Protein AF-A0A1V5IJC0-F1 (afdb_monomer)

Mean predicted aligned error: 16.87 Å

Radius of gyration: 33.48 Å; Cα contacts (8 Å, |Δi|>4): 303; chains: 1; bounding box: 85×48×110 Å

Nearest PDB structures (foldseek):
  6rcd-assembly1_G  TM=6.752E-01  e=5.685E-01  Mycoplasmoides genitalium
  6s3u-assembly2_B  TM=6.639E-01  e=8.867E-01  Mycoplasmoides genitalium G37
  5i7n-assembly1_A-2  TM=6.149E-01  e=2.848E+00  Mycobacteroides abscessus
  6x50-assembly1_A  TM=3.122E-01  e=1.308E+00  Escherichia coli
  1p15-assembly2_B  TM=4.258E-01  e=6.199E+00  Mus musculus

pLDDT: mean 76.5, std 19.9, range [36.25, 97.38]

Sequence (187 aa):
MPALVVVGMLGLFLLAAGCMDFSKPLKISTASPEKTSVVYTAKYTVGDVAIPNPDDEVGEVIQDYDPGSNRYSTRTVIFDGFGKLFFYEGGTKSMAAAEFDAKYPYKRAHIENPYGLPTLNKAYSNRYNVDQVVTEKDAPLEGVKILSYNYQSDAYTYVYAYKNGSSWNYGTTSYTAARTDLEKRYG

Foldseek 3Di:
DDDDDDDDDDDDDDDDDDDDDDDDDDPPPPPPPPPPPVQDDQPDDQQWWFAQDQPDQKTWGFNDADSVQQKTWTWIWGAEPVRDTAATDDDIDIDRRVVRCNRGVDTRDGGPDRPPHYHDPPVLDQPDDAQDFFAAPVGVQKTWHFHDADSHQQKTKIWIWGDDPPDIDTDPDIDMDHRVVRVVRRD

Secondary structure (DSSP, 8-state):
------------------------------------------SS-TTEEEESSTT-SEEEEEEEEETTTTEEEEEEEEE-TTS-EEEEEEEEEEEEHHHHHHHS-EEEEE-S-TT-SPBPPGGG--SS-TT-EEEETTEEEEEEEEEEEETTTTEEEEEEEEEETTEEEEEEEEEEEEHHHHHHH--

Structure (mmCIF, N/CA/C/O backbone):
data_AF-A0A1V5IJC0-F1
#
_entry.id   AF-A0A1V5IJC0-F1
#
loop_
_atom_site.group_PDB
_atom_site.id
_atom_site.type_symbol
_atom_site.label_atom_id
_atom_site.label_alt_id
_atom_site.label_comp_id
_atom_site.label_asym_id
_atom_site.label_entity_id
_atom_site.label_seq_id
_atom_site.pdbx_PDB_ins_code
_atom_site.Cartn_x
_atom_site.Cartn_y
_atom_site.Cartn_z
_atom_site.occupancy
_atom_site.B_iso_or_equiv
_atom_site.auth_seq_id
_atom_site.auth_comp_id
_atom_site.auth_asym_id
_atom_site.auth_atom_id
_atom_site.pdbx_PDB_model_num
ATOM 1 N N . MET A 1 1 ? 53.856 12.797 -82.486 1.00 45.56 1 MET A N 1
ATOM 2 C CA . MET A 1 1 ? 55.234 12.331 -82.210 1.00 45.56 1 MET A CA 1
ATOM 3 C C . MET A 1 1 ? 56.190 13.198 -83.018 1.00 45.56 1 MET A C 1
ATOM 5 O O . MET A 1 1 ? 55.829 13.454 -84.165 1.00 45.56 1 MET A O 1
ATOM 9 N N . PRO A 1 2 ? 57.367 13.620 -82.499 1.00 51.22 2 PRO A N 1
ATOM 10 C CA . PRO A 1 2 ? 57.805 13.649 -81.082 1.00 51.22 2 PRO A CA 1
ATOM 11 C C . PRO A 1 2 ? 56.943 14.679 -80.292 1.00 51.22 2 PRO A C 1
ATOM 13 O O . PRO A 1 2 ? 55.762 14.769 -80.633 1.00 51.22 2 PRO A O 1
ATOM 16 N N . ALA A 1 3 ? 57.316 15.423 -79.236 1.00 36.25 3 ALA A N 1
ATOM 17 C CA . ALA A 1 3 ? 58.487 15.548 -78.334 1.00 36.25 3 ALA A CA 1
ATOM 18 C C . ALA A 1 3 ? 57.947 15.920 -76.913 1.00 36.25 3 ALA A C 1
ATOM 20 O O . ALA A 1 3 ? 56.732 16.022 -76.771 1.00 36.25 3 ALA A O 1
ATOM 21 N N . LEU A 1 4 ? 58.693 16.147 -75.819 1.00 39.28 4 LEU A N 1
ATOM 22 C CA . LEU A 1 4 ? 60.136 16.198 -75.500 1.00 39.28 4 LEU A CA 1
ATOM 23 C C . LEU A 1 4 ? 60.325 15.649 -74.048 1.00 39.28 4 LEU A C 1
ATOM 25 O O . LEU A 1 4 ? 59.374 15.136 -73.464 1.00 39.28 4 LEU A O 1
ATOM 29 N N . VAL A 1 5 ? 61.520 15.746 -73.449 1.00 45.09 5 VAL A N 1
ATOM 30 C CA . VAL A 1 5 ? 61.852 15.348 -72.055 1.00 45.09 5 VAL A CA 1
ATOM 31 C C . VAL A 1 5 ? 62.741 16.435 -71.401 1.00 45.09 5 VAL A C 1
ATOM 33 O O . VAL A 1 5 ? 63.233 17.301 -72.119 1.00 45.09 5 VAL A O 1
ATOM 36 N N . VAL A 1 6 ? 62.996 16.317 -70.082 1.00 48.69 6 VAL A N 1
ATOM 37 C CA . VAL A 1 6 ? 63.910 17.087 -69.186 1.00 48.69 6 VAL A CA 1
ATOM 38 C C . VAL A 1 6 ? 63.168 18.208 -68.428 1.00 48.69 6 VAL A C 1
ATOM 40 O O . VAL A 1 6 ? 62.723 19.153 -69.060 1.00 48.69 6 VAL A O 1
ATOM 43 N N . VAL A 1 7 ? 62.842 18.158 -67.121 1.00 46.56 7 VAL A N 1
ATOM 44 C CA . VAL A 1 7 ? 63.468 17.709 -65.839 1.00 46.56 7 VAL A CA 1
ATOM 45 C C . VAL A 1 7 ? 63.830 18.920 -64.964 1.00 46.56 7 VAL A C 1
ATOM 47 O O . VAL A 1 7 ? 64.507 19.837 -65.413 1.00 46.56 7 VAL A O 1
ATOM 50 N N . GLY A 1 8 ? 63.432 18.855 -63.686 1.00 42.94 8 GLY A N 1
ATOM 51 C CA . GLY A 1 8 ? 63.827 19.768 -62.606 1.00 42.94 8 GLY A CA 1
ATOM 52 C C . GLY A 1 8 ? 62.622 20.318 -61.826 1.00 42.94 8 GLY A C 1
ATOM 53 O O . GLY A 1 8 ? 61.617 20.661 -62.431 1.00 42.94 8 GLY A O 1
ATOM 54 N N . MET A 1 9 ? 62.642 20.434 -60.495 1.00 43.69 9 MET A N 1
ATOM 55 C CA . MET A 1 9 ? 63.542 19.852 -59.486 1.00 43.69 9 MET A CA 1
ATOM 56 C C . MET A 1 9 ? 62.883 20.023 -58.095 1.00 43.69 9 MET A C 1
ATOM 58 O O . MET A 1 9 ? 62.125 20.963 -57.912 1.00 43.69 9 MET A O 1
ATOM 62 N N . LEU A 1 10 ? 63.217 19.150 -57.135 1.00 47.06 10 LEU A N 1
ATOM 63 C CA . LEU A 1 10 ? 63.046 19.293 -55.671 1.00 47.06 10 LEU A CA 1
ATOM 64 C C . LEU A 1 10 ? 61.696 19.798 -55.095 1.00 47.06 10 LEU A C 1
ATOM 66 O O . LEU A 1 10 ? 61.361 20.975 -55.135 1.00 47.06 10 LEU A O 1
ATOM 70 N N . GLY A 1 11 ? 61.034 18.909 -54.349 1.00 43.84 11 GLY A N 1
ATOM 71 C CA . GLY A 1 11 ? 59.933 19.225 -53.428 1.00 43.84 11 GLY A CA 1
ATOM 72 C C . GLY A 1 11 ? 59.887 18.255 -52.244 1.00 43.84 11 GLY A C 1
ATOM 73 O O . GLY A 1 11 ? 58.833 17.721 -51.913 1.00 43.84 11 GLY A O 1
ATOM 74 N N . LEU A 1 12 ? 61.049 17.942 -51.662 1.00 45.53 12 LEU A N 1
ATOM 75 C CA . LEU A 1 12 ? 61.158 17.068 -50.493 1.00 45.53 12 LEU A CA 1
ATOM 76 C C . LEU A 1 12 ? 60.878 17.888 -49.224 1.00 45.53 12 LEU A C 1
ATOM 78 O O . LEU A 1 12 ? 61.563 18.884 -49.023 1.00 45.53 12 LEU A O 1
ATOM 82 N N . PHE A 1 13 ? 59.928 17.471 -48.382 1.00 42.62 13 PHE A N 1
ATOM 83 C CA . PHE A 1 13 ? 60.149 17.179 -46.951 1.00 42.62 13 PHE A CA 1
ATOM 84 C C . PHE A 1 13 ? 58.839 16.742 -46.270 1.00 42.62 13 PHE A C 1
ATOM 86 O O . PHE A 1 13 ? 57.907 17.521 -46.088 1.00 42.62 13 PHE A O 1
ATOM 93 N N . LEU A 1 14 ? 58.800 15.479 -45.841 1.00 50.22 14 LEU A N 1
ATOM 94 C CA . LEU A 1 14 ? 57.984 15.060 -44.701 1.00 50.22 14 LEU A CA 1
ATOM 95 C C . LEU A 1 14 ? 58.603 15.648 -43.429 1.00 50.22 14 LEU A C 1
ATOM 97 O O . LEU A 1 14 ? 59.823 15.603 -43.313 1.00 50.22 14 LEU A O 1
ATOM 101 N N . LEU A 1 15 ? 57.780 16.100 -42.479 1.00 42.72 15 LEU A N 1
ATOM 102 C CA . LEU A 1 15 ? 57.924 15.872 -41.027 1.00 42.72 15 LEU A CA 1
ATOM 103 C C . LEU A 1 15 ? 56.862 16.691 -40.279 1.00 42.72 15 LEU A C 1
ATOM 105 O O . LEU A 1 15 ? 56.990 17.901 -40.116 1.00 42.72 15 LEU A O 1
ATOM 109 N N . ALA A 1 16 ? 55.812 16.021 -39.803 1.00 52.28 16 ALA A N 1
ATOM 110 C CA . ALA A 1 16 ? 54.881 16.612 -38.848 1.00 52.28 16 ALA A CA 1
ATOM 111 C C . ALA A 1 16 ? 55.464 16.475 -37.432 1.00 52.28 16 ALA A C 1
ATOM 113 O O . ALA A 1 16 ? 55.566 15.368 -36.905 1.00 52.28 16 ALA A O 1
ATOM 114 N N . ALA A 1 17 ? 55.841 17.599 -36.827 1.00 43.75 17 ALA A N 1
ATOM 115 C CA . ALA A 1 17 ? 56.235 17.716 -35.425 1.00 43.75 17 ALA A CA 1
ATOM 116 C C . ALA A 1 17 ? 55.694 19.041 -34.851 1.00 43.75 17 ALA A C 1
ATOM 118 O O . ALA A 1 17 ? 55.294 19.922 -35.610 1.00 43.75 17 ALA A O 1
ATOM 119 N N . GLY A 1 18 ? 55.625 19.147 -33.518 1.00 40.12 18 GLY A N 1
ATOM 120 C CA . GLY A 1 18 ? 55.023 20.281 -32.797 1.00 40.12 18 GLY A CA 1
ATOM 121 C C . GLY A 1 18 ? 55.697 21.648 -33.035 1.00 40.12 18 GLY A C 1
ATOM 122 O O . GLY A 1 18 ? 56.712 21.747 -33.712 1.00 40.12 18 GLY A O 1
ATOM 123 N N . CYS A 1 19 ? 55.185 22.747 -32.478 1.00 43.19 19 CYS A N 1
ATOM 124 C CA . CYS A 1 19 ? 54.399 22.836 -31.241 1.00 43.19 19 CYS A CA 1
ATOM 125 C C . CYS A 1 19 ? 53.205 23.797 -31.346 1.00 43.19 19 CYS A C 1
ATOM 127 O O . CYS A 1 19 ? 53.240 24.777 -32.084 1.00 43.19 19 CYS A O 1
ATOM 129 N N . MET A 1 20 ? 52.173 23.552 -30.532 1.00 36.25 20 MET A N 1
ATOM 130 C CA . MET A 1 20 ? 51.146 24.556 -30.248 1.00 36.25 20 MET A CA 1
ATOM 131 C C . MET A 1 20 ? 51.705 25.571 -29.249 1.00 36.25 20 MET A C 1
ATOM 133 O O . MET A 1 20 ? 52.035 25.188 -28.128 1.00 36.25 20 MET A O 1
ATOM 137 N N . ASP A 1 21 ? 51.747 26.850 -29.618 1.00 39.62 21 ASP A N 1
ATOM 138 C CA . ASP A 1 21 ? 51.855 27.940 -28.648 1.00 39.62 21 ASP A CA 1
ATOM 139 C C . ASP A 1 21 ? 50.506 28.653 -28.561 1.00 39.62 21 ASP A C 1
ATOM 141 O O . ASP A 1 21 ? 50.064 29.332 -29.490 1.00 39.62 21 ASP A O 1
ATOM 145 N N . PHE A 1 22 ? 49.827 28.468 -27.432 1.00 40.59 22 PHE A N 1
ATOM 146 C CA . PHE A 1 22 ? 48.858 29.450 -26.978 1.00 40.59 22 PHE A CA 1
ATOM 147 C C . PHE A 1 22 ? 48.943 29.582 -25.464 1.00 40.59 22 PHE A C 1
ATOM 149 O O . PHE A 1 22 ? 48.128 29.046 -24.710 1.00 40.59 22 PHE A O 1
ATOM 156 N N . SER A 1 23 ? 49.951 30.335 -25.038 1.00 49.50 23 SER A N 1
ATOM 157 C CA . SER A 1 23 ? 50.117 30.832 -23.676 1.00 49.50 23 SER A CA 1
ATOM 158 C C . SER A 1 23 ? 48.849 31.543 -23.159 1.00 49.50 23 SER A C 1
ATOM 160 O O . SER A 1 23 ? 48.661 32.747 -23.329 1.00 49.50 23 SER A O 1
ATOM 162 N N . LYS A 1 24 ? 47.962 30.789 -22.501 1.00 46.12 24 LYS A N 1
ATOM 163 C CA . LYS A 1 24 ? 46.863 31.284 -21.657 1.00 46.12 24 LYS A CA 1
ATOM 164 C C . LYS A 1 24 ? 47.147 30.852 -20.215 1.00 46.12 24 LYS A C 1
ATOM 166 O O . LYS A 1 24 ? 47.474 29.685 -20.005 1.00 46.12 24 LYS A O 1
ATOM 171 N N . PRO A 1 25 ? 47.036 31.752 -19.222 1.00 40.84 25 PRO A N 1
ATOM 172 C CA . PRO A 1 25 ? 47.330 31.407 -17.836 1.00 40.84 25 PRO A CA 1
ATOM 173 C C . PRO A 1 25 ? 46.372 30.325 -17.333 1.00 40.84 25 PRO A C 1
ATOM 175 O O . PRO A 1 25 ? 45.194 30.318 -17.706 1.00 40.84 25 PRO A O 1
ATOM 178 N N . LEU A 1 26 ? 46.859 29.448 -16.446 1.00 37.44 26 LEU A N 1
ATOM 179 C CA . LEU A 1 26 ? 46.001 28.506 -15.733 1.00 37.44 26 LEU A CA 1
ATOM 180 C C . LEU A 1 26 ? 44.910 29.283 -14.989 1.00 37.44 26 LEU A C 1
ATOM 182 O O . LEU A 1 26 ? 45.140 29.832 -13.911 1.00 37.44 26 LEU A O 1
ATOM 186 N N . LYS A 1 27 ? 43.679 29.227 -15.502 1.00 37.28 27 LYS A N 1
ATOM 187 C CA . LYS A 1 27 ? 42.542 29.171 -14.594 1.00 37.28 27 LYS A CA 1
ATOM 188 C C . LYS A 1 27 ? 42.630 27.819 -13.909 1.00 37.28 27 LYS A C 1
ATOM 190 O O . LYS A 1 27 ? 42.323 26.794 -14.512 1.00 37.28 27 LYS A O 1
ATOM 195 N N . ILE A 1 28 ? 43.050 27.842 -12.648 1.00 42.69 28 ILE A N 1
ATOM 196 C CA . ILE A 1 28 ? 42.711 26.786 -11.702 1.00 42.69 28 ILE A CA 1
ATOM 197 C C . ILE A 1 28 ? 41.187 26.833 -11.594 1.00 42.69 28 ILE A C 1
ATOM 199 O O . ILE A 1 28 ? 40.624 27.560 -10.777 1.00 42.69 28 ILE A O 1
ATOM 203 N N . SER A 1 29 ? 40.512 26.106 -12.482 1.00 40.28 29 SER A N 1
ATOM 204 C CA . SER A 1 29 ? 39.160 25.654 -12.214 1.00 40.28 29 SER A CA 1
ATOM 205 C C . SER A 1 29 ? 39.293 24.745 -11.010 1.00 40.28 29 SER A C 1
ATOM 207 O O . SER A 1 29 ? 39.716 23.596 -11.142 1.00 40.28 29 SER A O 1
ATOM 209 N N . THR A 1 30 ? 38.998 25.289 -9.829 1.00 37.69 30 THR A N 1
ATOM 210 C CA . THR A 1 30 ? 38.735 24.494 -8.635 1.00 37.69 30 THR A CA 1
ATOM 211 C C . THR A 1 30 ? 37.843 23.351 -9.079 1.00 37.69 30 THR A C 1
ATOM 213 O O . THR A 1 30 ? 36.808 23.611 -9.701 1.00 37.69 30 THR A O 1
ATOM 216 N N . ALA A 1 31 ? 38.256 22.109 -8.828 1.00 44.34 31 ALA A N 1
ATOM 217 C CA . ALA A 1 31 ? 37.401 20.970 -9.096 1.00 44.34 31 ALA A CA 1
ATOM 218 C C . ALA A 1 31 ? 36.143 21.151 -8.241 1.00 44.34 31 ALA A C 1
ATOM 220 O O . ALA A 1 31 ? 36.145 20.873 -7.042 1.00 44.34 31 ALA A O 1
ATOM 221 N N . SER A 1 32 ? 35.082 21.681 -8.855 1.00 40.66 32 SER A N 1
ATOM 222 C CA . SER A 1 32 ? 33.735 21.505 -8.338 1.00 40.66 32 SER A CA 1
AT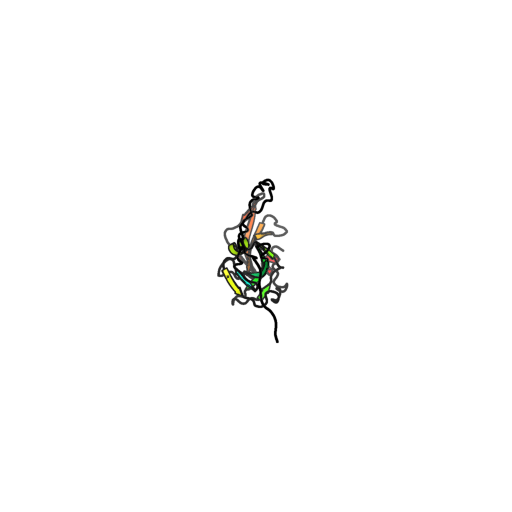OM 223 C C . SER A 1 32 ? 33.589 20.001 -8.152 1.00 40.66 32 SER A C 1
ATOM 225 O O . SER A 1 32 ? 33.985 19.280 -9.074 1.00 40.66 32 SER A O 1
ATOM 227 N N . PRO A 1 33 ? 33.111 19.508 -6.997 1.00 45.38 33 PRO A N 1
ATOM 228 C CA . PRO A 1 33 ? 32.943 18.082 -6.812 1.00 45.38 33 PRO A CA 1
ATOM 229 C C . PRO A 1 33 ? 32.008 17.612 -7.918 1.00 45.38 33 PRO A C 1
ATOM 231 O O . PRO A 1 33 ? 30.818 17.940 -7.917 1.00 45.38 33 PRO A O 1
ATOM 234 N N . GLU A 1 34 ? 32.578 16.911 -8.898 1.00 44.72 34 GLU A N 1
ATOM 235 C CA . GLU A 1 34 ? 31.822 16.233 -9.928 1.00 44.72 34 GLU A CA 1
ATOM 236 C C . GLU A 1 34 ? 30.931 15.282 -9.153 1.00 44.72 34 GLU A C 1
ATOM 238 O O . GLU A 1 34 ? 31.411 14.316 -8.553 1.00 44.72 34 GLU A O 1
ATOM 243 N N . LYS A 1 35 ? 29.644 15.640 -9.046 1.00 41.16 35 LYS A N 1
ATOM 244 C CA . LYS A 1 35 ? 28.656 14.775 -8.426 1.00 41.16 35 LYS A CA 1
ATOM 245 C C . LYS A 1 35 ? 28.770 13.483 -9.197 1.00 41.16 35 LYS A C 1
ATOM 247 O O . LYS A 1 35 ? 28.340 13.422 -10.345 1.00 41.16 35 LYS A O 1
ATOM 252 N N . THR A 1 36 ? 29.346 12.477 -8.552 1.00 39.59 36 THR A N 1
ATOM 253 C CA . THR A 1 36 ? 29.296 11.105 -9.014 1.00 39.59 36 THR A CA 1
ATOM 254 C C . THR A 1 36 ? 27.829 10.730 -8.912 1.00 39.59 36 THR A C 1
ATOM 256 O O . THR A 1 36 ? 27.359 10.238 -7.888 1.00 39.59 36 THR A O 1
ATOM 259 N N . SER A 1 37 ? 27.062 11.092 -9.942 1.00 48.62 37 SER A N 1
ATOM 260 C CA . SER A 1 37 ? 25.710 10.619 -10.128 1.00 48.62 37 SER A CA 1
ATOM 261 C C . SER A 1 37 ? 25.874 9.129 -10.316 1.00 48.62 37 SER A C 1
ATOM 263 O O . SER A 1 37 ? 26.251 8.669 -11.394 1.00 48.62 37 SER A O 1
ATOM 265 N N . VAL A 1 38 ? 25.681 8.393 -9.224 1.00 51.56 38 VAL A N 1
ATOM 266 C CA . VAL A 1 38 ? 25.531 6.949 -9.270 1.00 51.56 38 VAL A CA 1
ATOM 267 C C . VAL A 1 38 ? 24.397 6.729 -10.258 1.00 51.56 38 VAL A C 1
ATOM 269 O O . VAL A 1 38 ? 23.258 7.102 -9.976 1.00 51.56 38 VAL A O 1
ATOM 272 N N . VAL A 1 39 ? 24.740 6.256 -11.457 1.00 57.47 39 VAL A N 1
ATOM 273 C CA . VAL A 1 39 ? 23.757 5.959 -12.495 1.00 57.47 39 VAL A CA 1
ATOM 274 C C . VAL A 1 39 ? 22.948 4.809 -11.931 1.00 57.47 39 VAL A C 1
ATOM 276 O O . VAL A 1 39 ? 23.441 3.686 -11.835 1.00 57.47 39 VAL A O 1
ATOM 279 N N . TYR A 1 40 ? 21.751 5.124 -11.444 1.00 68.25 40 TYR A N 1
ATOM 280 C CA . TYR A 1 40 ? 20.905 4.126 -10.834 1.00 68.25 40 TYR A CA 1
ATOM 281 C C . TYR A 1 40 ? 20.340 3.273 -11.961 1.00 68.25 40 TYR A C 1
ATOM 283 O O . TYR A 1 40 ? 19.518 3.728 -12.756 1.00 68.25 40 TYR A O 1
ATOM 291 N N . THR A 1 41 ? 20.817 2.040 -12.077 1.00 79.44 41 THR A N 1
ATOM 292 C CA . THR A 1 41 ? 20.210 1.087 -13.000 1.00 79.44 41 THR A CA 1
ATOM 293 C C . THR A 1 41 ? 18.883 0.653 -12.400 1.00 79.44 41 THR A C 1
ATOM 295 O O . THR A 1 41 ? 18.870 0.023 -11.345 1.00 79.44 41 THR A O 1
ATOM 298 N N . ALA A 1 42 ? 17.777 0.996 -13.062 1.00 85.81 42 ALA A N 1
ATOM 299 C CA . ALA A 1 42 ? 16.449 0.557 -12.656 1.00 85.81 42 ALA A CA 1
ATOM 300 C C . ALA A 1 42 ? 16.402 -0.972 -12.518 1.00 85.81 42 ALA A C 1
ATOM 302 O O . ALA A 1 42 ? 16.718 -1.707 -13.456 1.00 85.81 42 ALA A O 1
ATOM 303 N N . LYS A 1 43 ? 15.998 -1.439 -11.337 1.00 93.94 43 LYS A N 1
ATOM 304 C CA . LYS A 1 43 ? 15.763 -2.851 -11.023 1.00 93.94 43 LYS A CA 1
ATOM 305 C C . LYS A 1 43 ? 14.489 -3.385 -11.677 1.00 93.94 43 LYS A C 1
ATOM 307 O O . LYS A 1 43 ? 14.415 -4.574 -11.983 1.00 93.94 43 LYS A O 1
ATOM 312 N N . TYR A 1 44 ? 13.499 -2.514 -11.867 1.00 95.06 44 TYR A N 1
ATOM 313 C CA . TYR A 1 44 ? 12.185 -2.844 -12.410 1.00 95.06 44 TYR A CA 1
ATOM 314 C C . TYR A 1 44 ? 11.926 -2.128 -13.734 1.00 95.06 44 TYR A C 1
ATOM 316 O O . TYR A 1 44 ? 12.362 -0.995 -13.941 1.00 95.06 44 TYR A O 1
ATOM 324 N N . THR A 1 45 ? 11.172 -2.777 -14.619 1.00 94.50 45 THR A N 1
ATOM 325 C CA . THR A 1 45 ? 10.724 -2.191 -15.890 1.00 94.50 45 THR A CA 1
ATOM 326 C C . THR A 1 45 ? 9.241 -1.837 -15.847 1.00 94.50 45 THR A C 1
ATOM 328 O O . THR A 1 45 ? 8.492 -2.388 -15.044 1.00 94.50 45 THR A O 1
ATOM 331 N N . VAL A 1 46 ? 8.790 -0.954 -16.742 1.00 93.88 46 VAL A N 1
ATOM 332 C CA . VAL A 1 46 ? 7.360 -0.647 -16.929 1.00 93.88 46 VAL A CA 1
ATOM 333 C C . VAL A 1 46 ? 6.564 -1.946 -17.097 1.00 93.88 46 VAL A C 1
ATOM 335 O O . VAL A 1 46 ? 6.980 -2.823 -17.847 1.00 93.88 46 VAL A O 1
ATOM 338 N N . GLY A 1 47 ? 5.463 -2.088 -16.357 1.00 90.25 47 GLY A N 1
ATOM 339 C CA . GLY A 1 47 ? 4.668 -3.319 -16.280 1.00 90.25 47 GLY A CA 1
ATOM 340 C C . GLY A 1 47 ? 5.011 -4.232 -15.099 1.00 90.25 47 GLY A C 1
ATOM 341 O O . GLY A 1 47 ? 4.157 -5.011 -14.679 1.00 90.25 47 GLY A O 1
ATOM 342 N N . ASP A 1 48 ? 6.205 -4.136 -14.510 1.00 94.06 48 ASP A N 1
ATOM 343 C CA . ASP A 1 48 ? 6.568 -4.951 -13.346 1.00 94.06 48 ASP A CA 1
ATOM 344 C C . ASP A 1 48 ? 5.757 -4.571 -12.110 1.00 94.06 48 ASP A C 1
ATOM 346 O O . ASP A 1 48 ? 5.529 -3.392 -11.846 1.00 94.06 48 ASP A O 1
ATOM 350 N N . VAL A 1 49 ? 5.372 -5.575 -11.319 1.00 93.06 49 VAL A N 1
ATOM 351 C CA . VAL A 1 49 ? 4.762 -5.368 -10.002 1.00 93.06 49 VAL A CA 1
ATOM 352 C C . VAL A 1 49 ? 5.735 -5.755 -8.908 1.00 93.06 49 VAL A C 1
ATOM 354 O O . VAL A 1 49 ? 6.169 -6.912 -8.838 1.00 93.06 49 VAL A O 1
ATOM 357 N N . ALA A 1 50 ? 6.027 -4.796 -8.035 1.00 94.56 50 ALA A N 1
ATOM 358 C CA . ALA A 1 50 ? 6.868 -4.986 -6.867 1.00 94.56 50 ALA A CA 1
ATOM 359 C C . ALA A 1 50 ? 6.034 -5.004 -5.574 1.00 94.56 50 ALA A C 1
ATOM 361 O O . ALA A 1 50 ? 5.039 -4.285 -5.450 1.00 94.56 50 ALA A O 1
ATOM 362 N N . ILE A 1 51 ? 6.441 -5.836 -4.614 1.00 93.31 51 ILE A N 1
ATOM 363 C CA . ILE A 1 51 ? 5.767 -6.042 -3.321 1.00 93.31 51 ILE A CA 1
ATOM 364 C C . ILE A 1 51 ? 6.770 -5.925 -2.154 1.00 93.31 51 ILE A C 1
ATOM 366 O O . ILE A 1 51 ? 7.958 -6.212 -2.357 1.00 93.31 51 ILE A O 1
ATOM 370 N N . PRO A 1 52 ? 6.329 -5.526 -0.943 1.00 90.38 52 PRO A N 1
ATOM 371 C CA . PRO A 1 52 ? 7.203 -5.450 0.231 1.00 90.38 52 PRO A CA 1
ATOM 372 C C . PRO A 1 52 ? 7.665 -6.828 0.732 1.00 90.38 52 PRO A C 1
ATOM 374 O O . PRO A 1 52 ? 8.852 -7.006 0.998 1.00 90.38 52 PRO A O 1
ATOM 377 N N . ASN A 1 53 ? 6.765 -7.815 0.800 1.00 86.38 53 ASN A N 1
ATOM 378 C CA . ASN A 1 53 ? 7.035 -9.199 1.213 1.00 86.38 53 ASN A CA 1
ATOM 379 C C . ASN A 1 53 ? 6.466 -10.205 0.194 1.00 86.38 53 ASN A C 1
ATOM 381 O O . ASN A 1 53 ? 5.480 -9.873 -0.460 1.00 86.38 53 ASN A O 1
ATOM 385 N N . PRO A 1 54 ? 7.013 -11.436 0.076 1.00 85.69 54 PRO A N 1
ATOM 386 C CA . PRO A 1 54 ? 6.586 -12.438 -0.913 1.00 85.69 54 PRO A CA 1
ATOM 387 C C . PRO A 1 54 ? 5.076 -12.717 -0.949 1.00 85.69 54 PRO A C 1
ATOM 389 O O . PRO A 1 54 ? 4.507 -12.895 -2.027 1.00 85.69 54 PRO A O 1
ATOM 392 N N . ASP A 1 55 ? 4.434 -12.709 0.219 1.00 80.75 55 ASP A N 1
ATOM 393 C CA . ASP A 1 55 ? 3.025 -13.070 0.378 1.00 80.75 55 ASP A CA 1
ATOM 394 C C . ASP A 1 55 ? 2.061 -11.876 0.209 1.00 80.75 55 ASP A C 1
ATOM 396 O O . ASP A 1 55 ? 0.863 -12.087 0.014 1.00 80.75 55 ASP A O 1
ATOM 400 N N . ASP A 1 56 ? 2.555 -10.629 0.187 1.00 80.50 56 ASP A N 1
ATOM 401 C CA . ASP A 1 56 ? 1.720 -9.416 0.226 1.00 80.50 56 ASP A CA 1
ATOM 402 C C . ASP A 1 56 ? 0.780 -9.289 -0.987 1.00 80.50 56 ASP A C 1
ATOM 404 O O . ASP A 1 56 ? 1.211 -9.189 -2.139 1.00 80.50 56 ASP A O 1
ATOM 408 N N . GLU A 1 57 ? -0.527 -9.222 -0.717 1.00 78.19 57 GLU A N 1
ATOM 409 C CA . GLU A 1 57 ? -1.600 -9.090 -1.719 1.00 78.19 57 GLU A CA 1
ATOM 410 C C . GLU A 1 57 ? -1.733 -7.674 -2.309 1.00 78.19 57 GLU A C 1
ATOM 412 O O . GLU A 1 57 ? -2.582 -7.431 -3.169 1.00 78.19 57 GLU A O 1
ATOM 417 N N . VAL A 1 58 ? -0.895 -6.732 -1.868 1.00 83.12 58 VAL A N 1
ATOM 418 C CA . VAL A 1 58 ? -0.859 -5.346 -2.345 1.00 83.12 58 VAL A CA 1
ATOM 419 C C . VAL A 1 58 ? 0.568 -4.991 -2.751 1.00 83.12 58 VAL A C 1
ATOM 421 O O . VAL A 1 58 ? 1.523 -5.228 -2.013 1.00 83.12 58 VAL A O 1
ATOM 424 N N . GLY A 1 59 ? 0.709 -4.396 -3.931 1.00 89.75 59 GLY A N 1
ATOM 425 C CA . GLY A 1 59 ? 1.988 -3.964 -4.483 1.00 89.75 59 GLY A CA 1
ATOM 426 C C . GLY A 1 59 ? 1.879 -2.647 -5.235 1.00 89.75 59 GLY A C 1
ATOM 427 O O . GLY A 1 59 ? 0.859 -1.961 -5.206 1.00 89.75 59 GLY A O 1
ATOM 428 N N . GLU A 1 60 ? 2.941 -2.303 -5.946 1.00 92.06 60 GLU A N 1
ATOM 429 C CA . GLU A 1 60 ? 3.005 -1.147 -6.836 1.00 92.06 60 GLU A CA 1
ATOM 430 C C . GLU A 1 60 ? 3.421 -1.635 -8.232 1.00 92.06 60 GLU A C 1
ATOM 432 O O . GLU A 1 60 ? 4.442 -2.313 -8.369 1.00 92.06 60 GLU A O 1
ATOM 437 N N . VAL A 1 61 ? 2.637 -1.313 -9.270 1.00 92.81 61 VAL A N 1
ATOM 438 C CA . VAL A 1 61 ? 3.068 -1.497 -10.666 1.00 92.81 61 VAL A CA 1
ATOM 439 C C . VAL A 1 61 ? 3.937 -0.324 -11.092 1.00 92.81 61 VAL A C 1
ATOM 441 O O . VAL A 1 61 ? 3.618 0.823 -10.774 1.00 92.81 61 VAL A O 1
ATOM 444 N N . ILE A 1 62 ? 4.984 -0.585 -11.869 1.00 94.62 62 ILE A N 1
ATOM 445 C CA . ILE A 1 62 ? 5.758 0.463 -12.534 1.00 94.62 62 ILE A CA 1
ATOM 446 C C . ILE A 1 62 ? 5.002 0.949 -13.773 1.00 94.62 62 ILE A C 1
ATOM 448 O O . ILE A 1 62 ? 4.755 0.189 -14.710 1.00 94.62 62 ILE A O 1
ATOM 452 N N . GLN A 1 63 ? 4.653 2.233 -13.785 1.00 92.25 63 GLN A N 1
ATOM 453 C CA . GLN A 1 63 ? 4.040 2.920 -14.922 1.00 92.25 63 GLN A CA 1
ATOM 454 C C . GLN A 1 63 ? 5.059 3.715 -15.748 1.00 92.25 63 GLN A C 1
ATOM 456 O O . GLN A 1 63 ? 4.815 3.941 -16.928 1.00 92.25 63 GLN A O 1
ATOM 461 N N . ASP A 1 64 ? 6.174 4.145 -15.151 1.00 94.50 64 ASP A N 1
ATOM 462 C CA . ASP A 1 64 ? 7.279 4.816 -15.847 1.00 94.50 64 ASP A CA 1
ATOM 463 C C . ASP A 1 64 ? 8.583 4.746 -15.028 1.00 94.50 64 ASP A C 1
ATOM 465 O O . ASP A 1 64 ? 8.544 4.536 -13.811 1.00 94.50 64 ASP A O 1
ATOM 469 N N . TYR A 1 65 ? 9.724 4.976 -15.679 1.00 94.19 65 TYR A N 1
ATOM 470 C CA . TYR A 1 65 ? 11.017 5.221 -15.040 1.00 94.19 65 TYR A CA 1
ATOM 471 C C . TYR A 1 65 ? 11.738 6.388 -15.725 1.00 94.19 65 TYR A C 1
ATOM 473 O O . TYR A 1 65 ? 12.120 6.287 -16.889 1.00 94.19 65 TYR A O 1
ATOM 481 N N . ASP A 1 66 ? 11.985 7.466 -14.979 1.00 93.12 66 ASP A N 1
ATOM 482 C CA . ASP A 1 66 ? 12.776 8.606 -15.444 1.00 93.12 66 ASP A CA 1
ATOM 483 C C . ASP A 1 66 ? 14.260 8.429 -15.051 1.00 93.12 66 ASP A C 1
ATOM 485 O O . ASP A 1 66 ? 14.601 8.590 -13.870 1.00 93.12 66 ASP A O 1
ATOM 489 N N . PRO A 1 67 ? 15.169 8.153 -16.011 1.00 88.69 67 PRO A N 1
ATOM 490 C CA . PRO A 1 67 ? 16.604 8.041 -15.748 1.00 88.69 67 PRO A CA 1
ATOM 491 C C . PRO A 1 67 ? 17.277 9.392 -15.453 1.00 88.69 67 PRO A C 1
ATOM 493 O O . PRO A 1 67 ? 18.381 9.416 -14.917 1.00 88.69 67 PRO A O 1
ATOM 496 N N . GLY A 1 68 ? 16.646 10.521 -15.794 1.00 89.38 68 GLY A N 1
ATOM 497 C CA . GLY A 1 68 ? 17.164 11.858 -15.505 1.00 89.38 68 GLY A CA 1
ATOM 498 C C . GLY A 1 68 ? 17.043 12.230 -14.027 1.00 89.38 68 GLY A C 1
ATOM 499 O O . GLY A 1 68 ? 17.940 12.870 -13.477 1.00 89.38 68 GLY A O 1
ATOM 500 N N . SER A 1 69 ? 15.964 11.797 -13.363 1.00 89.50 69 SER A N 1
ATOM 501 C CA . SER A 1 69 ? 15.756 11.993 -11.920 1.00 89.50 69 SER A CA 1
ATOM 502 C C . SER A 1 69 ? 15.964 10.735 -11.062 1.00 89.50 69 SER A C 1
ATOM 504 O O . SER A 1 69 ? 15.949 10.843 -9.833 1.00 89.50 69 SER A O 1
ATOM 506 N N . ASN A 1 70 ? 16.205 9.568 -11.676 1.00 92.06 70 ASN A N 1
ATOM 507 C CA . ASN A 1 70 ? 16.253 8.244 -11.038 1.00 92.06 70 ASN A CA 1
ATOM 508 C C . ASN A 1 70 ? 14.987 7.959 -10.209 1.00 92.06 70 ASN A C 1
ATOM 510 O O . ASN A 1 70 ? 15.057 7.657 -9.011 1.00 92.06 70 ASN A O 1
ATOM 514 N N . ARG A 1 71 ? 13.809 8.098 -10.830 1.00 94.88 71 ARG A N 1
ATOM 515 C CA . ARG A 1 71 ? 12.505 7.920 -10.169 1.00 94.88 71 ARG A CA 1
ATOM 516 C C . ARG A 1 71 ? 11.616 6.954 -10.931 1.00 94.88 71 ARG A C 1
ATOM 518 O O . ARG A 1 71 ? 11.525 7.035 -12.151 1.00 94.88 71 ARG A O 1
ATOM 525 N N . TYR A 1 72 ? 10.893 6.113 -10.200 1.00 95.62 72 TYR A N 1
ATOM 526 C CA . TYR A 1 72 ? 9.746 5.406 -10.762 1.00 95.62 72 TYR A CA 1
ATOM 527 C C . TYR A 1 72 ? 8.489 6.264 -10.626 1.00 95.62 72 TYR A C 1
ATOM 529 O O . TYR A 1 72 ? 8.305 6.960 -9.619 1.00 95.62 72 TYR A O 1
ATOM 537 N N . SER A 1 73 ? 7.600 6.150 -11.608 1.00 94.88 73 SER A N 1
ATOM 538 C CA . SER A 1 73 ? 6.183 6.470 -11.449 1.00 94.88 73 SER A CA 1
ATOM 539 C C . SER A 1 73 ? 5.421 5.162 -11.283 1.00 94.88 73 SER A C 1
ATOM 541 O O . SER A 1 73 ? 5.565 4.264 -12.111 1.00 94.88 73 SER A O 1
ATOM 543 N N . THR A 1 74 ? 4.629 5.028 -10.222 1.00 92.94 74 THR A N 1
ATOM 544 C CA . THR A 1 74 ? 3.971 3.765 -9.859 1.00 92.94 74 THR A CA 1
ATOM 545 C C . THR A 1 74 ? 2.497 3.942 -9.547 1.00 92.94 74 THR A C 1
ATOM 547 O O . THR A 1 74 ? 2.030 5.059 -9.317 1.00 92.94 74 THR A O 1
ATOM 550 N N . ARG A 1 75 ? 1.744 2.842 -9.525 1.00 88.25 75 ARG A N 1
ATOM 551 C CA . ARG A 1 75 ? 0.360 2.838 -9.046 1.00 88.25 75 ARG A CA 1
ATOM 552 C C . ARG A 1 75 ? 0.096 1.601 -8.203 1.00 88.25 75 ARG A C 1
ATOM 554 O O . ARG A 1 75 ? 0.525 0.504 -8.561 1.00 88.25 75 ARG A O 1
ATOM 561 N N . THR A 1 76 ? -0.633 1.772 -7.105 1.00 86.12 76 THR A N 1
ATOM 562 C CA . THR A 1 76 ? -0.971 0.667 -6.205 1.00 86.12 76 THR A CA 1
ATOM 563 C C . THR A 1 76 ? -1.854 -0.339 -6.922 1.00 86.12 76 THR A C 1
ATOM 565 O O . THR A 1 76 ? -2.840 0.040 -7.559 1.00 86.12 76 THR A O 1
ATOM 568 N N . VAL A 1 77 ? -1.496 -1.613 -6.804 1.00 84.31 77 VAL A N 1
ATOM 569 C CA . VAL A 1 77 ? -2.222 -2.744 -7.376 1.00 84.31 77 VAL A CA 1
ATOM 570 C C . VAL A 1 77 ? -2.569 -3.764 -6.308 1.00 84.31 77 VAL A C 1
ATOM 572 O O . VAL A 1 77 ? -1.785 -4.014 -5.393 1.00 84.31 77 VAL A O 1
ATOM 575 N N . ILE A 1 78 ? -3.746 -4.366 -6.457 1.00 77.94 78 ILE A N 1
ATOM 576 C CA . ILE A 1 78 ? -4.288 -5.365 -5.535 1.00 77.94 78 ILE A CA 1
ATOM 577 C C . ILE A 1 78 ? -4.463 -6.688 -6.290 1.00 77.94 78 ILE A C 1
ATOM 579 O O . ILE A 1 78 ? -5.016 -6.720 -7.398 1.00 77.94 78 ILE A O 1
ATOM 583 N N . PHE A 1 79 ? -3.979 -7.767 -5.681 1.00 75.25 79 PHE A N 1
ATOM 584 C CA . PHE A 1 79 ? -4.133 -9.141 -6.148 1.00 75.25 79 PHE A CA 1
ATOM 585 C C . PHE A 1 79 ? -5.400 -9.774 -5.549 1.00 75.25 79 PHE A C 1
ATOM 587 O O . PHE A 1 79 ? -5.733 -9.530 -4.390 1.00 75.25 79 PHE A O 1
ATOM 594 N N . ASP A 1 80 ? -6.103 -10.605 -6.323 1.00 62.72 80 ASP A N 1
ATOM 595 C CA . ASP A 1 80 ? -7.154 -11.476 -5.787 1.00 62.72 80 ASP A CA 1
ATOM 596 C C . ASP A 1 80 ? -6.566 -12.683 -5.025 1.00 62.72 80 ASP A C 1
ATOM 598 O O . ASP A 1 80 ? -5.362 -12.957 -5.088 1.00 62.72 80 ASP A O 1
ATOM 602 N N . GLY A 1 81 ? -7.429 -13.446 -4.345 1.00 52.69 81 GLY A N 1
ATOM 603 C CA . GLY A 1 81 ? -7.045 -14.629 -3.554 1.00 52.69 81 GLY A CA 1
ATOM 604 C C . GLY A 1 81 ? -6.522 -15.812 -4.375 1.00 52.69 81 GLY A C 1
ATOM 605 O O . GLY A 1 81 ? -6.184 -16.855 -3.821 1.00 52.69 81 GLY A O 1
ATOM 606 N N . PHE A 1 82 ? -6.447 -15.660 -5.698 1.00 53.62 82 PHE A N 1
ATOM 607 C CA . PHE A 1 82 ? -5.852 -16.598 -6.645 1.00 53.62 82 PHE A CA 1
ATOM 608 C C . PHE A 1 82 ? -4.626 -15.991 -7.356 1.00 53.62 82 PHE A C 1
ATOM 610 O O . PHE A 1 82 ? -4.125 -16.565 -8.324 1.00 53.62 82 PHE A O 1
ATOM 617 N N . GLY A 1 83 ? -4.132 -14.837 -6.890 1.00 54.78 83 GLY A N 1
ATOM 618 C CA . GLY A 1 83 ? -2.955 -14.148 -7.414 1.00 54.78 83 GLY A CA 1
ATOM 619 C C . GLY A 1 83 ? -3.177 -13.373 -8.716 1.00 54.78 83 GLY A C 1
ATOM 620 O O . GLY A 1 83 ? -2.197 -12.963 -9.339 1.00 54.78 83 GLY A O 1
ATOM 621 N N . LYS A 1 84 ? -4.422 -13.151 -9.151 1.00 62.72 84 LYS A N 1
ATOM 622 C CA . LYS A 1 84 ? -4.726 -12.389 -10.370 1.00 62.72 84 LYS A CA 1
ATOM 623 C C . LYS A 1 84 ? -4.812 -10.899 -10.070 1.00 62.72 84 LYS A C 1
ATOM 625 O O . LYS A 1 84 ? -5.432 -10.467 -9.103 1.00 62.72 84 LYS A O 1
ATOM 630 N N . LEU A 1 85 ? -4.204 -10.107 -10.942 1.00 63.28 85 LEU A N 1
ATOM 631 C CA . LEU A 1 85 ? -4.231 -8.651 -10.884 1.00 63.28 85 LEU A CA 1
ATOM 632 C C . LEU A 1 85 ? -5.575 -8.114 -11.363 1.00 63.28 85 LEU A C 1
ATOM 634 O O . LEU A 1 85 ? -5.946 -8.341 -12.514 1.00 63.28 85 LEU A O 1
ATOM 638 N N . PHE A 1 86 ? -6.277 -7.384 -10.495 1.00 65.38 86 PHE A N 1
ATOM 639 C CA . PHE A 1 86 ? -7.611 -6.879 -10.817 1.00 65.38 86 PHE A CA 1
ATOM 640 C C . PHE A 1 86 ? -7.744 -5.357 -10.799 1.00 65.38 86 PHE A C 1
ATOM 642 O O . PHE A 1 86 ? -8.432 -4.835 -11.672 1.00 65.38 86 PHE A O 1
ATOM 649 N N . PHE A 1 87 ? -7.121 -4.633 -9.861 1.00 67.88 87 PHE A N 1
ATOM 650 C CA . PHE A 1 87 ? -7.461 -3.218 -9.661 1.00 67.88 87 PHE A CA 1
ATOM 651 C C . PHE A 1 87 ? -6.282 -2.290 -9.397 1.00 67.88 87 PHE A C 1
ATOM 653 O O . PHE A 1 87 ? -5.335 -2.656 -8.702 1.00 67.88 87 PHE A O 1
ATOM 660 N N . TYR A 1 88 ? -6.431 -1.048 -9.867 1.00 68.38 88 TYR A N 1
ATOM 661 C CA . TYR A 1 88 ? -5.699 0.099 -9.336 1.00 68.38 88 TYR A CA 1
ATOM 662 C C . TYR A 1 88 ? -6.409 0.752 -8.152 1.00 68.38 88 TYR A C 1
ATOM 664 O O . TYR A 1 88 ? -7.607 1.048 -8.230 1.00 68.38 88 TYR A O 1
ATOM 672 N N . GLU A 1 89 ? -5.629 1.088 -7.125 1.00 65.31 89 GLU A N 1
ATOM 673 C CA . GLU A 1 89 ? -6.011 2.006 -6.051 1.00 65.31 89 GLU A CA 1
ATOM 674 C C . GLU A 1 89 ? -5.342 3.378 -6.269 1.00 65.31 89 GLU A C 1
ATOM 676 O O . GLU A 1 89 ? -4.166 3.476 -6.628 1.00 65.31 89 GLU A O 1
ATOM 681 N N . GLY A 1 90 ? -6.100 4.460 -6.067 1.00 64.69 90 GLY A N 1
ATOM 682 C CA . GLY A 1 90 ? -5.586 5.830 -6.137 1.00 64.69 90 GLY A CA 1
ATOM 683 C C . GLY A 1 90 ? -5.069 6.264 -7.518 1.00 64.69 90 GLY A C 1
ATOM 684 O O . GLY A 1 90 ? -5.457 5.731 -8.564 1.00 64.69 90 GLY A O 1
ATOM 685 N N . GLY A 1 91 ? -4.218 7.292 -7.512 1.00 74.12 91 GLY A N 1
ATOM 686 C CA . GLY A 1 91 ? -3.524 7.825 -8.689 1.00 74.12 91 GLY A CA 1
ATOM 687 C C . GLY A 1 91 ? -2.045 7.432 -8.732 1.00 74.12 91 GLY A C 1
ATOM 688 O O . GLY A 1 91 ? -1.542 6.767 -7.827 1.00 74.12 91 GLY A O 1
ATOM 689 N N . THR A 1 92 ? -1.350 7.863 -9.783 1.00 85.31 92 THR A N 1
ATOM 690 C CA . THR A 1 92 ? 0.091 7.638 -9.949 1.00 85.31 92 THR A CA 1
ATOM 691 C C . THR A 1 92 ? 0.894 8.352 -8.855 1.00 85.31 92 THR A C 1
ATOM 693 O O . THR A 1 92 ? 0.670 9.529 -8.569 1.00 85.31 92 THR A O 1
ATOM 696 N N . LYS A 1 93 ? 1.847 7.640 -8.257 1.00 88.94 93 LYS A N 1
ATOM 697 C CA . LYS A 1 93 ? 2.816 8.123 -7.265 1.00 88.94 93 LYS A CA 1
ATOM 698 C C . LYS A 1 93 ? 4.190 8.227 -7.925 1.00 88.94 93 LYS A C 1
ATOM 700 O O . LYS A 1 93 ? 4.450 7.524 -8.892 1.00 88.94 93 LYS A O 1
ATOM 705 N N . SER A 1 94 ? 5.089 9.056 -7.394 1.00 92.88 94 SER A N 1
ATOM 706 C CA . SER A 1 94 ? 6.488 9.100 -7.846 1.00 92.88 94 SER A CA 1
ATOM 707 C C . SER A 1 94 ? 7.440 8.959 -6.665 1.00 92.88 94 SER A C 1
ATOM 709 O O . SER A 1 94 ? 7.340 9.724 -5.705 1.00 92.88 94 SER A O 1
ATOM 711 N N . MET A 1 95 ? 8.394 8.032 -6.753 1.00 93.12 95 MET A N 1
ATOM 712 C CA . MET A 1 95 ? 9.347 7.692 -5.688 1.00 93.12 95 MET A CA 1
ATOM 713 C C . MET A 1 95 ? 10.771 7.594 -6.251 1.00 93.12 95 MET A C 1
ATOM 715 O O . MET A 1 95 ? 10.951 7.256 -7.421 1.00 93.12 95 MET A O 1
ATOM 719 N N . ALA A 1 96 ? 11.790 7.903 -5.443 1.00 94.75 96 ALA A N 1
ATOM 720 C CA . ALA A 1 96 ? 13.179 7.690 -5.853 1.00 94.75 96 ALA A CA 1
ATOM 721 C C . ALA A 1 96 ? 13.449 6.186 -6.006 1.00 94.75 96 ALA A C 1
ATOM 723 O O . ALA A 1 96 ? 13.045 5.403 -5.150 1.00 94.75 96 ALA A O 1
ATOM 724 N N . ALA A 1 97 ? 14.139 5.769 -7.067 1.00 93.75 97 ALA A N 1
ATOM 725 C CA . ALA A 1 97 ? 14.272 4.350 -7.396 1.00 93.75 97 ALA A CA 1
ATOM 726 C C . ALA A 1 97 ? 14.963 3.538 -6.282 1.00 93.75 97 ALA A C 1
ATOM 728 O O . ALA A 1 97 ? 14.490 2.467 -5.924 1.00 93.75 97 ALA A O 1
ATOM 729 N N . ALA A 1 98 ? 15.984 4.104 -5.629 1.00 93.12 98 ALA A N 1
ATOM 730 C CA . ALA A 1 98 ? 16.641 3.483 -4.475 1.00 93.12 98 ALA A CA 1
ATOM 731 C C . ALA A 1 98 ? 15.736 3.339 -3.231 1.00 93.12 98 ALA A C 1
ATOM 733 O O . ALA A 1 98 ? 15.871 2.375 -2.482 1.00 93.12 98 ALA A O 1
ATOM 734 N N . GLU A 1 99 ? 14.821 4.287 -3.001 1.00 93.19 99 GLU A N 1
ATOM 735 C CA . GLU A 1 99 ? 13.832 4.222 -1.913 1.00 93.19 99 GLU A CA 1
ATOM 736 C C . GLU A 1 99 ? 12.776 3.152 -2.220 1.00 93.19 99 GLU A C 1
ATOM 738 O O . GLU A 1 99 ? 12.434 2.336 -1.363 1.00 93.19 99 GLU A O 1
ATOM 743 N N . PHE A 1 100 ? 12.316 3.116 -3.472 1.00 94.81 100 PHE A N 1
ATOM 744 C CA . PHE A 1 100 ? 11.359 2.132 -3.954 1.00 94.81 100 PHE A CA 1
ATOM 745 C C . PHE A 1 100 ? 11.922 0.710 -3.882 1.00 94.81 100 PHE A C 1
ATOM 747 O O . PHE A 1 100 ? 11.281 -0.164 -3.310 1.00 94.81 100 PHE A O 1
ATOM 754 N N . ASP A 1 101 ? 13.138 0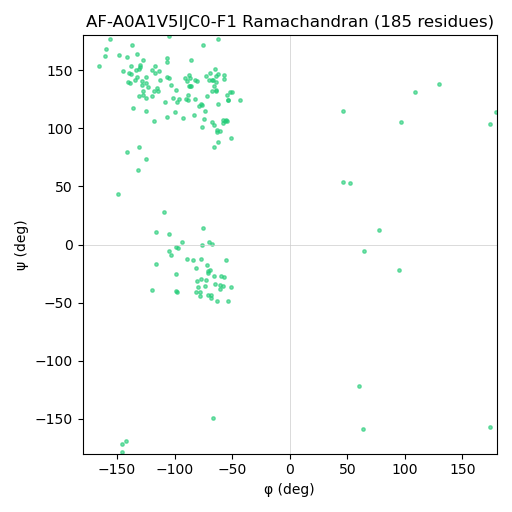.481 -4.378 1.00 94.94 101 ASP A N 1
ATOM 755 C CA . ASP A 1 101 ? 13.745 -0.854 -4.447 1.00 94.94 101 ASP A CA 1
ATOM 756 C C . ASP A 1 101 ? 14.111 -1.416 -3.061 1.00 94.94 101 ASP A C 1
ATOM 758 O O . ASP A 1 101 ? 14.207 -2.637 -2.903 1.00 94.94 101 ASP A O 1
ATOM 762 N N . ALA A 1 102 ? 14.270 -0.541 -2.058 1.00 93.19 102 ALA A N 1
ATOM 763 C CA . ALA A 1 102 ? 14.393 -0.905 -0.648 1.00 93.19 102 ALA A CA 1
ATOM 764 C C . ALA A 1 102 ? 13.033 -1.216 0.008 1.00 93.19 102 ALA A C 1
ATOM 766 O O . ALA A 1 102 ? 12.951 -2.110 0.848 1.00 93.19 102 ALA A O 1
ATOM 767 N N . LYS A 1 103 ? 11.968 -0.494 -0.368 1.00 91.94 103 LYS A N 1
ATOM 768 C CA . LYS A 1 103 ? 10.610 -0.670 0.177 1.00 91.94 103 LYS A CA 1
ATOM 769 C C . LYS A 1 103 ? 9.841 -1.834 -0.460 1.00 91.94 103 LYS A C 1
ATOM 771 O O . LYS A 1 103 ? 9.026 -2.463 0.209 1.00 91.94 103 LYS A O 1
ATOM 776 N N . TYR A 1 104 ? 10.102 -2.119 -1.732 1.00 95.19 104 TYR A N 1
ATOM 777 C CA . TYR A 1 104 ? 9.473 -3.175 -2.521 1.00 95.19 104 TYR A CA 1
ATOM 778 C C . TYR A 1 104 ? 10.564 -4.084 -3.112 1.00 95.19 104 TYR A C 1
ATOM 780 O O . TYR A 1 104 ? 10.878 -3.987 -4.297 1.00 95.19 104 TYR A O 1
ATOM 788 N N . PRO A 1 105 ? 11.220 -4.939 -2.304 1.00 95.62 105 PRO A N 1
ATOM 789 C CA . PRO A 1 105 ? 12.384 -5.692 -2.753 1.00 95.62 105 PRO A CA 1
ATOM 790 C C . PRO A 1 105 ? 12.063 -6.901 -3.654 1.00 95.62 105 PRO A C 1
ATOM 792 O O . PRO A 1 105 ? 12.987 -7.404 -4.300 1.00 95.62 105 PRO A O 1
ATOM 795 N N . TYR A 1 106 ? 10.806 -7.348 -3.765 1.00 94.56 106 TYR A N 1
ATOM 796 C CA . TYR A 1 106 ? 10.427 -8.554 -4.521 1.00 94.56 106 TYR A CA 1
ATOM 797 C C . TYR A 1 106 ? 9.592 -8.232 -5.768 1.00 94.56 106 TYR A C 1
ATOM 799 O O . TYR A 1 106 ? 8.726 -7.365 -5.727 1.00 94.56 106 TYR A O 1
ATOM 807 N N . LYS A 1 107 ? 9.827 -8.946 -6.880 1.00 93.50 107 LYS A N 1
ATOM 808 C CA . LYS A 1 107 ? 8.977 -8.917 -8.088 1.00 93.50 107 LYS A CA 1
ATOM 809 C C . LYS A 1 107 ? 7.898 -9.997 -7.974 1.00 93.50 107 LYS A C 1
ATOM 811 O O . LYS A 1 107 ? 8.252 -11.162 -7.814 1.00 93.50 107 LYS A O 1
ATOM 816 N N . ARG A 1 108 ? 6.614 -9.637 -8.097 1.00 89.12 108 ARG A N 1
ATOM 817 C CA . ARG A 1 108 ? 5.482 -10.591 -8.055 1.00 89.12 108 ARG A CA 1
ATOM 818 C C . ARG A 1 108 ? 4.982 -10.991 -9.439 1.00 89.12 108 ARG A C 1
ATOM 820 O O . ARG A 1 108 ? 4.644 -12.148 -9.657 1.00 89.12 108 ARG A O 1
ATOM 827 N N . ALA A 1 109 ? 4.901 -10.030 -10.357 1.00 88.62 109 ALA A N 1
ATOM 828 C CA . ALA A 1 109 ? 4.261 -10.205 -11.660 1.00 88.62 109 ALA A CA 1
ATOM 829 C C . ALA A 1 109 ? 4.796 -9.207 -12.702 1.00 88.62 109 ALA A C 1
ATOM 831 O O . ALA A 1 109 ? 5.597 -8.323 -12.383 1.00 88.62 109 ALA A O 1
ATOM 832 N N . HIS A 1 110 ? 4.314 -9.349 -13.936 1.00 90.12 110 HIS A N 1
ATOM 833 C CA . HIS A 1 110 ? 4.435 -8.370 -15.013 1.00 90.12 110 HIS A CA 1
ATOM 834 C C . HIS A 1 110 ? 3.062 -8.186 -15.681 1.00 90.12 110 HIS A C 1
ATOM 836 O O . HIS A 1 110 ? 2.295 -9.144 -15.787 1.00 90.12 110 HIS A O 1
ATOM 842 N N . ILE A 1 111 ? 2.743 -6.962 -16.098 1.00 86.38 111 ILE A N 1
ATOM 843 C CA . ILE A 1 111 ? 1.484 -6.571 -16.737 1.00 86.38 111 ILE A CA 1
ATOM 844 C C . ILE A 1 111 ? 1.819 -5.914 -18.075 1.00 86.38 111 ILE A C 1
ATOM 846 O O . ILE A 1 111 ? 2.362 -4.814 -18.097 1.00 86.38 111 ILE A O 1
ATOM 850 N N . GLU A 1 112 ? 1.408 -6.541 -19.176 1.00 85.44 112 GLU A 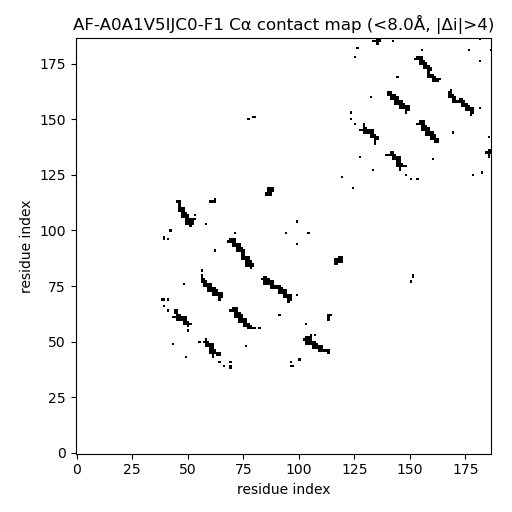N 1
ATOM 851 C CA . GLU A 1 112 ? 1.645 -6.052 -20.548 1.00 85.44 112 GLU A CA 1
ATOM 852 C C . GLU A 1 112 ? 1.087 -4.636 -20.808 1.00 85.44 112 GLU A C 1
ATOM 854 O O . GLU A 1 112 ? 1.593 -3.897 -21.648 1.00 85.44 112 GLU A O 1
ATOM 859 N N . ASN A 1 113 ? 0.024 -4.238 -20.097 1.00 85.81 113 ASN A N 1
ATOM 860 C CA . ASN A 1 113 ? -0.577 -2.905 -20.193 1.00 85.81 113 ASN A CA 1
ATOM 861 C C . ASN A 1 113 ? -0.788 -2.265 -18.801 1.00 85.81 113 ASN A C 1
ATOM 863 O O . ASN A 1 113 ? -1.904 -2.300 -18.265 1.00 85.81 113 ASN A O 1
ATOM 867 N N . PRO A 1 114 ? 0.244 -1.622 -18.218 1.00 84.44 114 PRO A N 1
ATOM 868 C CA . PRO A 1 114 ? 0.184 -0.976 -16.902 1.00 84.44 114 PRO A CA 1
ATOM 869 C C . PRO A 1 114 ? -0.571 0.368 -16.898 1.00 84.44 114 PRO A C 1
ATOM 871 O O . PRO A 1 114 ? -0.531 1.117 -15.919 1.00 84.44 114 PRO A O 1
ATOM 874 N N . TYR A 1 115 ? -1.329 0.668 -17.952 1.00 82.88 115 TYR A N 1
ATOM 875 C CA . TYR A 1 115 ? -2.252 1.806 -18.012 1.00 82.88 115 TYR A CA 1
ATOM 876 C C . TYR A 1 115 ? -3.716 1.358 -18.152 1.00 82.88 115 TYR A C 1
ATOM 878 O O . TYR A 1 115 ? -4.621 2.143 -17.881 1.00 82.88 115 TYR A O 1
ATOM 886 N N . GLY A 1 116 ? -3.954 0.098 -18.539 1.00 72.88 116 GLY A N 1
ATOM 887 C CA . GLY A 1 116 ? -5.270 -0.427 -18.912 1.00 72.88 116 GLY A CA 1
ATOM 888 C C . GLY A 1 116 ? -6.027 -1.222 -17.845 1.00 72.88 116 GLY A C 1
ATOM 889 O O . GLY A 1 116 ? -7.146 -1.646 -18.127 1.00 72.88 116 GLY A O 1
ATOM 890 N N . LEU A 1 117 ? -5.469 -1.454 -16.647 1.00 70.81 117 LEU A N 1
ATOM 891 C CA . LEU A 1 117 ? -6.214 -2.163 -15.596 1.00 70.81 117 LEU A CA 1
ATOM 892 C C . LEU A 1 117 ? -7.406 -1.322 -15.103 1.00 70.81 117 LEU A C 1
ATOM 894 O O . LEU A 1 117 ? -7.281 -0.098 -14.954 1.00 70.81 117 LEU A O 1
ATOM 898 N N . PRO A 1 118 ? -8.562 -1.950 -14.818 1.00 65.50 118 PRO A N 1
ATOM 899 C CA . PRO A 1 118 ? -9.713 -1.229 -14.305 1.00 65.50 118 PRO A CA 1
ATOM 900 C C . PRO A 1 118 ? -9.401 -0.631 -12.926 1.00 65.50 118 PRO A C 1
ATOM 902 O O . PRO A 1 118 ? -8.678 -1.194 -12.105 1.00 65.50 118 PRO A O 1
ATOM 905 N N . THR A 1 119 ? -9.951 0.551 -12.657 1.00 63.78 119 THR A N 1
ATOM 906 C CA . THR A 1 119 ? -9.880 1.149 -11.315 1.00 63.78 119 THR A CA 1
ATOM 907 C C . THR A 1 119 ? -10.954 0.512 -10.435 1.00 63.78 119 THR A C 1
ATOM 909 O O . THR A 1 119 ? -12.062 0.254 -10.911 1.00 63.78 119 THR A O 1
ATOM 912 N N . LEU A 1 120 ? -10.629 0.254 -9.165 1.00 60.84 120 LEU A N 1
ATOM 913 C CA . LEU A 1 120 ? -11.556 -0.329 -8.195 1.00 60.84 120 LEU A CA 1
ATOM 914 C C . LEU A 1 120 ? -12.855 0.496 -8.126 1.00 60.84 120 LEU A C 1
ATOM 916 O O . LEU A 1 120 ? -12.821 1.709 -7.904 1.00 60.84 120 LEU A O 1
ATOM 920 N N . ASN A 1 121 ? -14.011 -0.141 -8.334 1.00 49.47 121 ASN A N 1
ATOM 921 C CA . ASN A 1 121 ? -15.293 0.563 -8.270 1.00 49.47 121 ASN A CA 1
ATOM 922 C C . ASN A 1 121 ? -15.642 0.902 -6.806 1.00 49.47 121 ASN A C 1
ATOM 924 O O . ASN A 1 121 ? -15.369 0.118 -5.897 1.00 49.47 121 ASN A O 1
ATOM 928 N N . LYS A 1 122 ? -16.287 2.055 -6.584 1.00 46.84 122 LYS A N 1
ATOM 929 C CA . LYS A 1 122 ? -16.488 2.718 -5.276 1.00 46.84 122 LYS A CA 1
ATOM 930 C C . LYS A 1 122 ? -17.150 1.881 -4.172 1.00 46.84 122 LYS A C 1
ATOM 932 O O . LYS A 1 122 ? -17.116 2.294 -3.022 1.00 46.84 122 LYS A O 1
ATOM 937 N N . ALA A 1 123 ? -17.739 0.729 -4.488 1.00 45.09 123 ALA A N 1
ATOM 938 C CA . ALA A 1 123 ? -18.263 -0.201 -3.487 1.00 45.09 123 ALA A CA 1
ATOM 939 C C . ALA A 1 123 ? -17.180 -0.718 -2.515 1.00 45.09 123 ALA A C 1
ATOM 941 O O . ALA A 1 123 ? -17.502 -1.019 -1.372 1.00 45.09 123 ALA A O 1
ATOM 942 N N . TYR A 1 124 ? -15.917 -0.768 -2.956 1.00 54.06 124 TYR A N 1
ATOM 943 C CA . TYR A 1 124 ? -14.775 -1.265 -2.179 1.00 54.06 124 TYR A CA 1
ATOM 944 C C . TYR A 1 124 ? -13.851 -0.156 -1.643 1.00 54.06 124 TYR A C 1
ATOM 946 O O . TYR A 1 124 ? -12.761 -0.465 -1.163 1.00 54.06 124 TYR A O 1
ATOM 954 N N . SER A 1 125 ? -14.228 1.128 -1.739 1.00 65.44 125 SER A N 1
ATOM 955 C CA . SER A 1 125 ? -13.403 2.203 -1.170 1.00 65.44 125 SER A CA 1
ATOM 956 C C . SER A 1 125 ? -13.566 2.243 0.349 1.00 65.44 125 SER A C 1
ATOM 958 O O . SER A 1 125 ? -14.554 2.781 0.854 1.00 65.44 125 SER A O 1
ATOM 960 N N . ASN A 1 126 ? -12.586 1.692 1.059 1.00 69.75 126 ASN A N 1
ATOM 961 C CA . ASN A 1 126 ? -12.408 1.842 2.496 1.00 69.75 126 ASN A CA 1
ATOM 962 C C . ASN A 1 126 ? -12.359 3.327 2.889 1.00 69.75 126 ASN A C 1
ATOM 964 O O . ASN A 1 126 ? -11.603 4.119 2.328 1.00 69.75 126 ASN A O 1
ATOM 968 N N . ARG A 1 127 ? -13.171 3.716 3.876 1.00 83.38 127 ARG A N 1
ATOM 969 C CA . ARG A 1 127 ? -13.193 5.073 4.441 1.00 83.38 127 ARG A CA 1
ATOM 970 C C . ARG A 1 127 ? -11.949 5.387 5.276 1.00 83.38 127 ARG A C 1
ATOM 972 O O . ARG A 1 127 ? -11.629 6.563 5.459 1.00 83.38 127 ARG A O 1
ATOM 979 N N . TYR A 1 128 ? -11.283 4.364 5.809 1.00 86.38 128 TYR A N 1
ATOM 980 C CA . TYR A 1 128 ? -10.161 4.513 6.731 1.00 86.38 128 TYR A CA 1
ATOM 981 C C . TYR A 1 128 ? -8.860 3.980 6.125 1.00 86.38 128 TYR A C 1
ATOM 983 O O . TYR A 1 128 ? -8.819 2.896 5.538 1.00 86.38 128 TYR A O 1
ATOM 991 N N . ASN A 1 129 ? -7.790 4.756 6.284 1.00 82.19 129 ASN A N 1
ATOM 992 C CA . ASN A 1 129 ? -6.450 4.420 5.808 1.00 82.19 129 ASN A CA 1
ATOM 993 C C . ASN A 1 129 ? -5.704 3.557 6.833 1.00 82.19 129 ASN A C 1
ATOM 995 O O . ASN A 1 129 ? -5.990 3.616 8.028 1.00 82.19 129 ASN A O 1
ATOM 999 N N . VAL A 1 130 ? -4.684 2.822 6.385 1.00 83.06 130 VAL A N 1
ATOM 1000 C CA . VAL A 1 130 ? -3.703 2.195 7.288 1.00 83.06 130 VAL A CA 1
ATOM 1001 C C . VAL A 1 130 ? -3.040 3.259 8.174 1.00 83.06 130 VAL A C 1
ATOM 1003 O O . VAL A 1 130 ? -2.874 4.407 7.764 1.00 83.06 130 VAL A O 1
ATOM 1006 N N . ASP A 1 131 ? -2.722 2.882 9.413 1.00 87.00 131 ASP A N 1
ATOM 1007 C CA . ASP A 1 131 ? -2.222 3.732 10.499 1.00 87.00 131 ASP A CA 1
ATOM 1008 C C . ASP A 1 131 ? -3.178 4.827 11.011 1.00 87.00 131 ASP A C 1
ATOM 1010 O O . ASP A 1 131 ? -2.890 5.454 12.035 1.00 87.00 131 ASP A O 1
ATOM 1014 N N . GLN A 1 132 ? -4.345 5.021 10.390 1.00 90.62 132 GLN A N 1
ATOM 1015 C CA . GLN A 1 132 ? -5.352 5.967 10.865 1.00 90.62 132 GLN A CA 1
ATOM 1016 C C . GLN A 1 132 ? -5.954 5.509 12.201 1.00 90.62 132 GLN A C 1
ATOM 1018 O O . GLN A 1 132 ? -6.390 4.365 12.341 1.00 90.62 132 GLN A O 1
ATOM 1023 N N . VAL A 1 133 ? -6.036 6.431 13.165 1.00 92.94 133 VAL A N 1
ATOM 1024 C CA . VAL A 1 133 ? -6.882 6.272 14.355 1.00 92.94 133 VAL A CA 1
ATOM 1025 C C . VAL A 1 133 ? -8.275 6.814 14.046 1.00 92.94 133 VAL A C 1
ATOM 1027 O O . VAL A 1 133 ? -8.419 7.939 13.565 1.00 92.94 133 VAL A O 1
ATOM 1030 N N . VAL A 1 134 ? -9.291 6.005 14.322 1.00 93.38 134 VAL A N 1
ATOM 1031 C CA . VAL A 1 134 ? -10.708 6.300 14.105 1.00 93.38 134 VAL A CA 1
ATOM 1032 C C . VAL A 1 134 ? -11.425 6.240 15.448 1.00 93.38 134 VAL A C 1
ATOM 1034 O O . VAL A 1 134 ? -11.290 5.249 16.159 1.00 93.38 134 VAL A O 1
ATOM 1037 N N . THR A 1 135 ? -12.173 7.281 15.805 1.00 92.81 135 THR A N 1
ATOM 1038 C CA . THR A 1 135 ? -12.903 7.382 17.080 1.00 92.81 135 THR A CA 1
ATOM 1039 C C . THR A 1 135 ? -14.399 7.465 16.827 1.00 92.81 135 THR A C 1
ATOM 1041 O O . THR A 1 135 ? -14.818 7.978 15.788 1.00 92.81 135 THR A O 1
ATOM 1044 N N . GLU A 1 136 ? -15.219 7.026 17.780 1.00 87.81 136 GLU A N 1
ATOM 1045 C CA . GLU A 1 136 ? -16.656 7.308 17.708 1.00 87.81 136 GLU A CA 1
ATOM 1046 C C . GLU A 1 136 ? -16.880 8.809 17.929 1.00 87.81 136 GLU A C 1
ATOM 1048 O O . GLU A 1 136 ? -16.128 9.466 18.656 1.00 87.81 136 GLU A O 1
ATOM 1053 N N . LYS A 1 137 ? -17.912 9.371 17.293 1.00 81.44 137 LYS A N 1
ATOM 1054 C CA . LYS A 1 137 ? -18.189 10.814 17.343 1.00 81.44 137 LYS A CA 1
ATOM 1055 C C . LYS A 1 137 ? -18.397 11.330 18.771 1.00 81.44 137 LYS A C 1
ATOM 1057 O O . LYS A 1 137 ? -17.954 12.432 19.091 1.00 81.44 137 LYS A O 1
ATOM 1062 N N . ASP A 1 138 ? -19.023 10.509 19.608 1.00 84.25 138 ASP A N 1
ATOM 1063 C CA . ASP A 1 138 ? -19.378 10.842 20.988 1.00 84.25 138 ASP A CA 1
ATOM 1064 C C . ASP A 1 138 ? -18.342 10.325 22.015 1.00 84.25 138 ASP A C 1
ATOM 1066 O O . ASP A 1 138 ? -18.445 10.635 23.201 1.00 84.25 138 ASP A O 1
ATOM 1070 N N . ALA A 1 139 ? -17.300 9.606 21.567 1.00 83.25 139 ALA A N 1
ATOM 1071 C CA . ALA A 1 139 ? -16.210 9.084 22.402 1.00 83.25 139 ALA A CA 1
ATOM 1072 C C . ALA A 1 139 ? -14.811 9.394 21.808 1.00 83.25 139 ALA A C 1
ATOM 1074 O O . ALA A 1 139 ? -14.048 8.486 21.485 1.00 83.25 139 ALA A O 1
ATOM 1075 N N . PRO A 1 140 ? -14.399 10.675 21.695 1.00 84.19 140 PRO A N 1
ATOM 1076 C CA . PRO A 1 140 ? -13.173 11.092 20.992 1.00 84.19 140 PRO A CA 1
ATOM 1077 C C . PRO A 1 140 ? -11.844 10.708 21.681 1.00 84.19 140 PRO A C 1
ATOM 1079 O O . PRO A 1 140 ? -10.767 11.088 21.213 1.00 84.19 140 PRO A O 1
ATOM 1082 N N . LEU A 1 141 ? -11.902 10.007 22.818 1.00 91.38 141 LEU A N 1
ATOM 1083 C CA . LEU A 1 141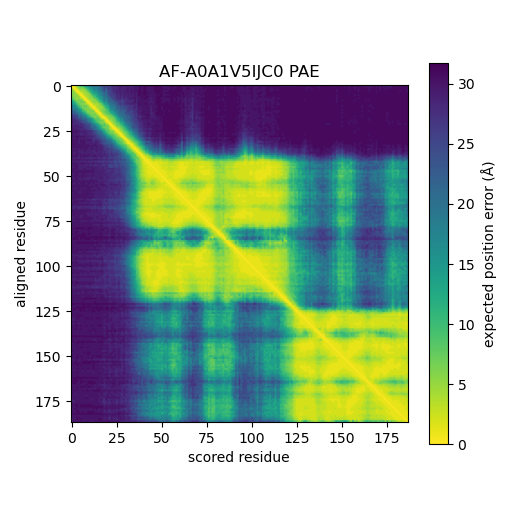 ? -10.741 9.494 23.555 1.00 91.38 141 LEU A CA 1
ATOM 1084 C C . LEU A 1 141 ? -10.524 7.989 23.343 1.00 91.38 141 LEU A C 1
ATOM 1086 O O . L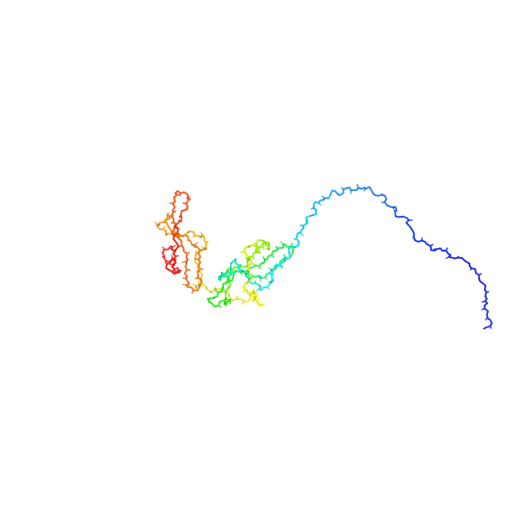EU A 1 141 ? -9.484 7.471 23.749 1.00 91.38 141 LEU A O 1
ATOM 1090 N N . GLU A 1 142 ? -11.467 7.304 22.696 1.00 92.62 142 GLU A N 1
ATOM 1091 C CA . GLU A 1 142 ? -11.454 5.863 22.450 1.00 92.62 142 GLU A CA 1
ATOM 1092 C C . GLU A 1 142 ? -11.743 5.580 20.974 1.00 92.62 142 GLU A C 1
ATOM 1094 O O . GLU A 1 142 ? -12.397 6.354 20.273 1.00 92.62 142 GLU A O 1
ATOM 1099 N N . GLY A 1 143 ? -11.210 4.477 20.462 1.00 94.44 143 GLY A N 1
ATOM 1100 C CA . GLY A 1 143 ? -11.293 4.189 19.043 1.00 94.44 143 GLY A CA 1
ATOM 1101 C C . GLY A 1 143 ? -10.511 2.958 18.626 1.00 94.44 143 GLY A C 1
ATOM 1102 O O . GLY A 1 143 ? -10.208 2.069 19.425 1.00 94.44 143 GLY A O 1
ATOM 1103 N N . VAL A 1 144 ? -10.165 2.922 17.347 1.00 96.12 144 VAL A N 1
ATOM 1104 C CA . VAL A 1 144 ? -9.396 1.849 16.720 1.00 96.12 144 VAL A CA 1
ATOM 1105 C C . VAL A 1 144 ? -8.299 2.429 15.840 1.00 96.12 144 VAL A C 1
ATOM 1107 O O . VAL A 1 144 ? -8.511 3.426 15.155 1.00 96.12 144 VAL A O 1
ATOM 1110 N N . LYS A 1 145 ? -7.120 1.806 15.839 1.00 95.81 145 LYS A N 1
ATOM 1111 C CA . LYS A 1 145 ? -6.079 2.064 14.841 1.00 95.81 145 LYS A CA 1
ATOM 1112 C C . LYS A 1 145 ? -6.164 0.991 13.762 1.00 95.81 145 LYS A C 1
ATOM 1114 O O . LYS A 1 145 ? -6.050 -0.194 14.076 1.00 95.81 145 LYS A O 1
ATOM 1119 N N . ILE A 1 146 ? -6.334 1.400 12.508 1.00 94.38 146 ILE A N 1
ATOM 1120 C CA . ILE A 1 146 ? -6.328 0.486 11.361 1.00 94.38 146 ILE A CA 1
ATOM 1121 C C . ILE A 1 146 ? -4.900 -0.012 11.119 1.00 94.38 146 ILE A C 1
ATOM 1123 O O . ILE A 1 146 ? -3.969 0.784 10.992 1.00 94.38 146 ILE A O 1
ATOM 1127 N N . LEU A 1 147 ? -4.732 -1.332 11.046 1.00 87.56 147 LEU A N 1
ATOM 1128 C CA . LEU A 1 147 ? -3.465 -1.988 10.716 1.00 87.56 147 LEU A CA 1
ATOM 1129 C C . LEU A 1 147 ? -3.405 -2.406 9.246 1.00 87.56 147 LEU A C 1
ATOM 1131 O O . LEU A 1 147 ? -2.365 -2.280 8.610 1.00 87.56 147 LEU A O 1
ATOM 1135 N N . SER A 1 148 ? -4.515 -2.902 8.702 1.00 82.44 148 SER A N 1
ATOM 1136 C CA . SER A 1 148 ? -4.629 -3.288 7.296 1.00 82.44 148 SER A CA 1
ATOM 1137 C C . SER A 1 148 ? -6.091 -3.331 6.859 1.0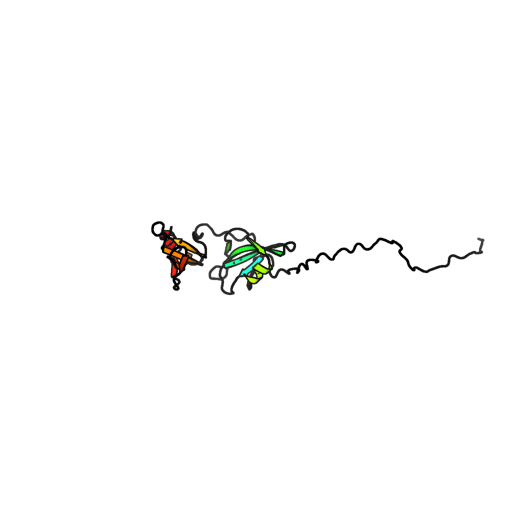0 82.44 148 SER A C 1
ATOM 1139 O O . SER A 1 148 ? -7.011 -3.294 7.682 1.00 82.44 148 SER A O 1
ATOM 1141 N N . TYR A 1 149 ? -6.304 -3.428 5.551 1.00 80.56 149 TYR A N 1
ATOM 1142 C CA . TYR A 1 149 ? -7.604 -3.675 4.945 1.00 80.56 149 TYR A CA 1
ATOM 1143 C C . TYR A 1 149 ? -7.454 -4.810 3.929 1.00 80.56 149 TYR A C 1
ATOM 1145 O O . TYR A 1 149 ? -6.548 -4.785 3.098 1.00 80.56 149 TYR A O 1
ATOM 1153 N N . ASN A 1 150 ? -8.304 -5.829 4.040 1.00 77.31 150 ASN A N 1
ATOM 1154 C CA . ASN A 1 150 ? -8.355 -6.955 3.122 1.00 77.31 150 ASN A CA 1
ATOM 1155 C C . ASN A 1 150 ? -9.495 -6.733 2.121 1.00 77.31 150 ASN A C 1
ATOM 1157 O O . ASN A 1 150 ? -10.674 -6.746 2.478 1.00 77.31 150 ASN A O 1
ATOM 1161 N N . TYR A 1 151 ? -9.115 -6.552 0.858 1.00 72.69 151 TYR A N 1
ATOM 1162 C CA . TYR A 1 151 ? -10.031 -6.279 -0.248 1.00 72.69 151 TYR A CA 1
ATOM 1163 C C . TYR A 1 151 ? -10.899 -7.481 -0.655 1.00 72.69 151 TYR A C 1
ATOM 1165 O O . TYR A 1 151 ? -11.956 -7.286 -1.247 1.00 72.69 151 TYR A O 1
ATOM 1173 N N . GLN A 1 152 ? -10.473 -8.713 -0.359 1.00 69.00 152 GLN A N 1
ATOM 1174 C CA . GLN A 1 152 ? -11.198 -9.936 -0.723 1.00 69.00 152 GLN A CA 1
ATOM 1175 C C . GLN A 1 152 ? -12.332 -10.237 0.259 1.00 69.00 152 GLN A C 1
ATOM 1177 O O . GLN A 1 152 ? -13.415 -10.646 -0.153 1.00 69.00 152 GLN A O 1
ATOM 1182 N N . SER A 1 153 ? -12.083 -10.036 1.556 1.00 76.19 153 SER A N 1
ATOM 1183 C CA . SER A 1 153 ? -13.068 -10.245 2.624 1.00 76.19 153 SER A CA 1
ATOM 1184 C C . SER A 1 153 ? -13.845 -8.981 3.012 1.00 76.19 153 SER A C 1
ATOM 1186 O O . SER A 1 153 ? -14.681 -9.056 3.910 1.00 76.19 153 SER A O 1
ATOM 1188 N N . ASP A 1 154 ? -13.591 -7.848 2.340 1.00 79.88 154 ASP A N 1
ATOM 1189 C CA . ASP A 1 154 ? -14.138 -6.515 2.651 1.00 79.88 154 ASP A CA 1
ATOM 1190 C C . ASP A 1 154 ? -14.037 -6.206 4.158 1.00 79.88 154 ASP A C 1
ATOM 1192 O O . ASP A 1 154 ? -15.037 -5.945 4.831 1.00 79.88 154 ASP A O 1
ATOM 1196 N N . ALA A 1 155 ? -12.829 -6.328 4.726 1.00 86.19 155 ALA A N 1
ATOM 1197 C CA . ALA A 1 155 ? -12.616 -6.311 6.176 1.00 86.19 155 ALA A CA 1
ATOM 1198 C C . ALA A 1 155 ? -11.364 -5.537 6.613 1.00 86.19 155 ALA A C 1
ATOM 1200 O O . ALA A 1 155 ? -10.290 -5.659 6.027 1.00 86.19 155 ALA A O 1
ATOM 1201 N N . TYR A 1 156 ? -11.478 -4.781 7.706 1.00 90.19 156 TYR A N 1
ATOM 1202 C CA . TYR A 1 156 ? -10.342 -4.136 8.367 1.00 90.19 156 TYR A CA 1
ATOM 1203 C C . TYR A 1 156 ? -9.722 -5.054 9.414 1.00 90.19 156 TYR A C 1
ATOM 1205 O O . TYR A 1 156 ? -10.449 -5.665 10.199 1.00 90.19 156 TYR A O 1
ATOM 1213 N N . THR A 1 157 ? -8.392 -5.046 9.512 1.00 92.88 157 THR A N 1
ATOM 1214 C CA . THR A 1 157 ? -7.679 -5.478 10.723 1.00 92.88 157 THR A CA 1
ATOM 1215 C C . THR A 1 157 ? -7.291 -4.247 11.532 1.00 92.88 157 THR A C 1
ATOM 1217 O O . THR A 1 157 ? -6.777 -3.273 10.979 1.00 92.88 157 THR A O 1
ATOM 1220 N N . TYR A 1 158 ? -7.536 -4.270 12.839 1.00 94.94 158 TYR A N 1
ATOM 1221 C CA . TYR A 1 158 ? -7.366 -3.117 13.718 1.00 94.94 158 TYR A CA 1
ATOM 1222 C C . TYR A 1 158 ? -6.945 -3.516 15.137 1.00 94.94 158 TYR A C 1
ATOM 1224 O O . TYR A 1 158 ? -7.117 -4.657 15.560 1.00 94.94 158 TYR A O 1
ATOM 1232 N N . VAL A 1 159 ? -6.437 -2.550 15.899 1.00 97.38 159 VAL A N 1
ATOM 1233 C CA . VAL A 1 159 ? -6.234 -2.650 17.357 1.00 97.38 159 VAL A CA 1
ATOM 1234 C C . VAL A 1 159 ? -7.051 -1.570 18.052 1.00 97.38 159 VAL A C 1
ATOM 1236 O O . VAL A 1 159 ? -7.256 -0.496 17.485 1.00 97.38 159 VAL A O 1
ATOM 1239 N N . TYR A 1 160 ? -7.509 -1.814 19.280 1.00 96.12 160 TYR A N 1
ATOM 1240 C CA . TYR A 1 160 ? -8.124 -0.748 20.076 1.00 96.12 160 TYR A CA 1
ATOM 1241 C C . TYR A 1 160 ? -7.105 0.352 20.380 1.00 96.12 160 TYR A C 1
ATOM 1243 O O . TYR A 1 160 ? -5.942 0.071 20.677 1.00 96.12 160 TYR A O 1
ATOM 1251 N N . ALA A 1 161 ? -7.554 1.600 20.307 1.00 95.31 161 ALA A N 1
ATOM 1252 C CA . ALA A 1 161 ? -6.772 2.790 20.589 1.00 95.31 161 ALA A CA 1
ATOM 1253 C C . ALA A 1 161 ? -7.459 3.602 21.691 1.00 95.31 161 ALA A C 1
ATOM 1255 O O . ALA A 1 161 ? -8.668 3.817 21.644 1.00 95.31 161 ALA A O 1
ATOM 1256 N N . TYR A 1 162 ? -6.690 4.080 22.666 1.00 94.44 162 TYR A N 1
ATOM 1257 C CA . TYR A 1 162 ? -7.188 4.976 23.709 1.00 94.44 162 TYR A CA 1
ATOM 1258 C C . TYR A 1 162 ? -6.192 6.100 23.982 1.00 94.44 162 TYR A C 1
ATOM 1260 O O . TYR A 1 162 ? -4.970 5.936 23.870 1.00 94.44 162 TYR A O 1
ATOM 1268 N N . LYS A 1 163 ? -6.714 7.273 24.324 1.00 94.56 163 LYS A N 1
ATOM 1269 C CA . LYS A 1 163 ? -5.922 8.488 24.476 1.00 94.56 163 LYS A CA 1
ATOM 1270 C C . LYS A 1 163 ? -5.543 8.714 25.936 1.00 94.56 163 LYS A C 1
ATOM 1272 O O . LYS A 1 163 ? -6.405 8.787 26.804 1.00 94.56 163 LYS A O 1
ATOM 1277 N N . ASN A 1 164 ? -4.248 8.869 26.202 1.00 89.94 164 ASN A N 1
ATOM 1278 C CA . ASN A 1 164 ? -3.725 9.270 27.506 1.00 89.94 164 ASN A CA 1
ATOM 1279 C C . ASN A 1 164 ? -2.988 10.607 27.347 1.00 89.94 164 ASN A C 1
ATOM 1281 O O . ASN A 1 164 ? -1.917 10.675 26.738 1.00 89.94 164 ASN A O 1
ATOM 1285 N N . GLY A 1 165 ? -3.601 11.687 27.835 1.00 87.25 165 GLY A N 1
ATOM 1286 C CA . GLY A 1 165 ? -3.126 13.050 27.599 1.00 87.25 165 GLY A CA 1
ATOM 1287 C C . GLY A 1 165 ? -3.100 13.401 26.106 1.00 87.25 165 GLY A C 1
ATOM 1288 O O . GLY A 1 165 ? -4.122 13.356 25.419 1.00 87.25 165 GLY A O 1
ATOM 1289 N N . SER A 1 166 ? -1.924 13.763 25.594 1.00 87.44 166 SER A N 1
ATOM 1290 C CA . SER A 1 166 ? -1.699 14.062 24.173 1.00 87.44 166 SER A CA 1
ATOM 1291 C C . SER A 1 166 ? -1.429 12.826 23.305 1.00 87.44 166 SER A C 1
ATOM 1293 O O . SER A 1 166 ? -1.500 12.938 22.082 1.00 87.44 166 SER A O 1
ATOM 1295 N N . SER A 1 167 ? -1.151 11.664 23.904 1.00 92.38 167 SER A N 1
ATOM 1296 C CA . SER A 1 167 ? -0.658 10.474 23.200 1.00 92.38 167 SER A CA 1
ATOM 1297 C C . SER A 1 167 ? -1.728 9.397 23.031 1.00 92.38 167 SER A C 1
ATOM 1299 O O . SER A 1 167 ? -2.528 9.139 23.932 1.00 92.38 167 SER A O 1
ATOM 1301 N N . TRP A 1 168 ? -1.699 8.716 21.887 1.00 93.31 168 TRP A N 1
ATOM 1302 C CA . TRP A 1 168 ? -2.458 7.488 21.659 1.00 93.31 168 TRP A CA 1
ATOM 1303 C C . TRP A 1 168 ? -1.678 6.270 22.153 1.00 93.31 168 TRP A C 1
ATOM 1305 O O . TRP A 1 168 ? -0.481 6.147 21.901 1.00 93.31 168 TRP A O 1
ATOM 1315 N N . ASN A 1 169 ? -2.381 5.367 22.827 1.00 95.50 169 ASN A N 1
ATOM 1316 C CA . ASN A 1 169 ? -1.903 4.051 23.229 1.00 95.50 169 ASN A CA 1
ATOM 1317 C C . ASN A 1 169 ? -2.712 3.005 22.467 1.00 95.50 169 ASN A C 1
ATOM 1319 O O . ASN A 1 169 ? -3.886 3.231 22.165 1.00 95.50 169 ASN A O 1
ATOM 1323 N N . TYR A 1 170 ? -2.092 1.866 22.175 1.00 95.06 170 TYR A N 1
ATOM 1324 C CA . TYR A 1 170 ? -2.679 0.821 21.343 1.00 95.06 170 TYR A CA 1
ATOM 1325 C C . TYR A 1 170 ? -2.686 -0.511 22.090 1.00 95.06 170 TYR A C 1
ATOM 1327 O O . TYR A 1 170 ? -1.713 -0.856 22.762 1.00 95.06 170 TYR A O 1
ATOM 1335 N N . GLY A 1 171 ? -3.779 -1.260 21.964 1.00 92.44 171 GLY A N 1
ATOM 1336 C CA . GLY A 1 171 ? -3.856 -2.635 22.444 1.00 92.44 171 GLY A CA 1
ATOM 1337 C C . GLY A 1 171 ? -2.892 -3.552 21.686 1.00 92.44 171 GLY A C 1
ATOM 1338 O O . GLY A 1 171 ? -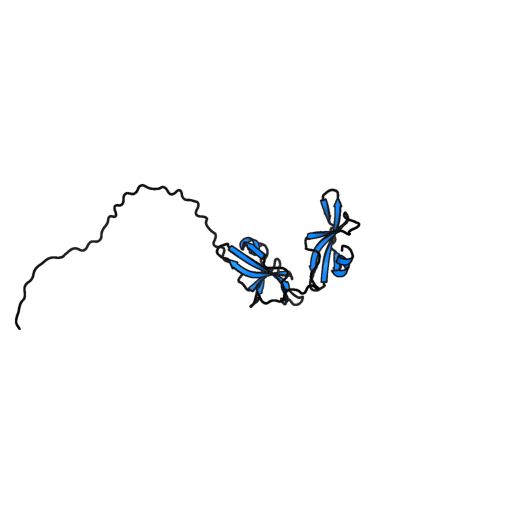2.585 -3.326 20.517 1.00 92.44 171 GLY A O 1
ATOM 1339 N N . THR A 1 172 ? -2.429 -4.609 22.350 1.00 91.88 172 THR A N 1
ATOM 1340 C CA . THR A 1 172 ? -1.539 -5.624 21.758 1.00 91.88 172 THR A CA 1
ATOM 1341 C C . THR A 1 172 ? -2.286 -6.673 20.928 1.00 91.88 172 THR A C 1
ATOM 1343 O O . THR A 1 172 ? -1.683 -7.332 20.085 1.00 91.88 172 THR A O 1
ATOM 1346 N N . THR A 1 173 ? -3.593 -6.830 21.149 1.00 95.81 173 THR A N 1
ATOM 1347 C CA . THR A 1 173 ? -4.449 -7.782 20.428 1.00 95.81 173 THR A CA 1
ATOM 1348 C C . THR A 1 173 ? -5.017 -7.146 19.166 1.00 95.81 173 THR A C 1
ATOM 1350 O O . THR A 1 173 ? -5.689 -6.118 19.242 1.00 95.81 173 THR A O 1
ATOM 1353 N N . SER A 1 174 ? -4.781 -7.785 18.018 1.00 94.56 174 SER A N 1
ATOM 1354 C CA . SER A 1 174 ? -5.399 -7.418 16.739 1.00 94.56 174 SER A CA 1
ATOM 1355 C C . SER A 1 174 ? -6.757 -8.099 16.562 1.00 94.56 174 SER A C 1
ATOM 1357 O O . SER A 1 174 ? -6.939 -9.253 16.948 1.00 94.56 174 SER A O 1
ATOM 1359 N N . TYR A 1 175 ? -7.693 -7.383 15.950 1.00 95.94 175 TYR A N 1
ATOM 1360 C CA . TYR A 1 175 ? -9.061 -7.803 15.662 1.00 95.94 175 TYR A CA 1
ATOM 1361 C C . TYR A 1 175 ? -9.363 -7.597 14.179 1.00 95.94 175 TYR A C 1
ATOM 1363 O O . TYR A 1 175 ? -8.733 -6.762 13.532 1.00 95.94 175 TYR A O 1
ATOM 1371 N N . THR A 1 176 ? -10.363 -8.305 13.656 1.00 94.62 176 THR A N 1
ATOM 1372 C CA . THR A 1 176 ? -10.840 -8.144 12.277 1.00 94.62 176 THR A CA 1
ATOM 1373 C C . THR A 1 176 ? -12.353 -7.946 12.276 1.00 94.62 176 THR A C 1
ATOM 1375 O O . THR A 1 176 ? -13.063 -8.628 13.014 1.00 94.62 176 THR A O 1
ATOM 1378 N N . ALA A 1 177 ? -12.851 -7.016 11.460 1.00 93.75 177 ALA A N 1
ATOM 1379 C CA . ALA A 1 177 ? -14.282 -6.767 11.276 1.00 93.75 177 ALA A CA 1
ATOM 1380 C C . ALA A 1 177 ? -14.587 -6.375 9.826 1.00 93.75 177 ALA A C 1
ATOM 1382 O O . ALA A 1 177 ? -13.759 -5.740 9.171 1.00 93.75 177 ALA A O 1
ATOM 1383 N N . ALA A 1 178 ? -15.788 -6.711 9.346 1.00 91.00 178 ALA A N 1
ATOM 1384 C CA . ALA A 1 178 ? -16.267 -6.269 8.040 1.00 91.00 178 ALA A CA 1
ATOM 1385 C C . ALA A 1 178 ? -16.260 -4.733 7.952 1.00 91.00 178 ALA A C 1
ATOM 1387 O O . ALA A 1 178 ? -16.591 -4.038 8.920 1.00 91.00 178 ALA A O 1
ATOM 1388 N N . ARG A 1 179 ? -15.906 -4.198 6.782 1.00 90.19 179 ARG A N 1
ATOM 1389 C CA . ARG A 1 179 ? -15.774 -2.762 6.522 1.00 90.19 179 ARG A CA 1
ATOM 1390 C C . ARG A 1 179 ? -17.035 -2.009 6.913 1.00 90.19 179 ARG A C 1
ATOM 1392 O O . ARG A 1 179 ? -16.949 -1.026 7.640 1.00 90.19 179 ARG A O 1
ATOM 1399 N N . THR A 1 180 ? -18.195 -2.505 6.484 1.00 89.62 180 THR A N 1
ATOM 1400 C CA . THR A 1 180 ? -19.506 -1.910 6.772 1.00 89.62 180 THR A CA 1
ATOM 1401 C C . THR A 1 180 ? -19.818 -1.845 8.261 1.00 89.62 180 THR A C 1
ATOM 1403 O O . THR A 1 180 ? -20.446 -0.886 8.699 1.00 89.62 180 THR A O 1
ATOM 1406 N N . ASP A 1 181 ? -19.378 -2.827 9.047 1.00 91.81 181 ASP A N 1
ATOM 1407 C CA . ASP A 1 181 ? -19.656 -2.880 10.484 1.00 91.81 181 ASP A CA 1
ATOM 1408 C C . ASP A 1 181 ? -18.752 -1.916 11.254 1.00 91.81 181 ASP A C 1
ATOM 1410 O O . ASP A 1 181 ? -19.218 -1.202 12.145 1.00 91.81 181 ASP A O 1
ATOM 1414 N N . LEU A 1 182 ? -17.471 -1.849 10.874 1.00 92.19 182 LEU A N 1
ATOM 1415 C CA . LEU A 1 182 ? -16.513 -0.915 11.461 1.00 92.19 182 LEU A CA 1
ATOM 1416 C C . LEU A 1 182 ? -16.851 0.540 11.08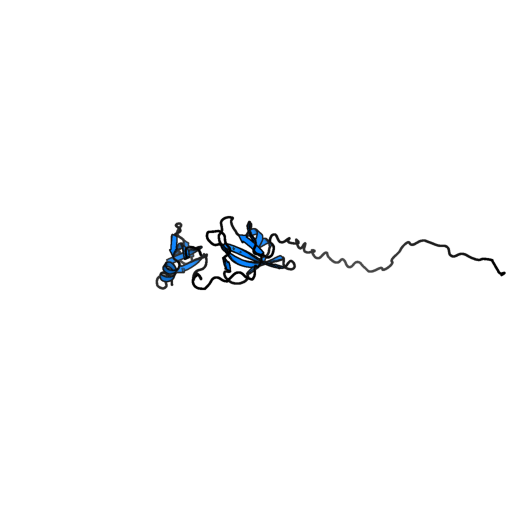0 1.00 92.19 182 LEU A C 1
ATOM 1418 O O . LEU A 1 182 ? -16.912 1.405 11.950 1.00 92.19 182 LEU A O 1
ATOM 1422 N N . GLU A 1 183 ? -17.152 0.801 9.803 1.00 91.44 183 GLU A N 1
ATOM 1423 C CA . GLU A 1 183 ? -17.572 2.120 9.301 1.00 91.44 183 GLU A CA 1
ATOM 1424 C C . GLU A 1 183 ? -18.925 2.569 9.847 1.00 91.44 183 GLU A C 1
ATOM 1426 O O . GLU A 1 183 ? -19.159 3.767 9.956 1.00 91.44 183 GLU A O 1
ATOM 1431 N N . LYS A 1 184 ? -19.817 1.642 10.211 1.00 90.06 184 LYS A N 1
ATOM 1432 C CA . LYS A 1 184 ? -21.073 1.975 10.891 1.00 90.06 184 LYS A CA 1
ATOM 1433 C C . LYS A 1 184 ? -20.867 2.299 12.373 1.00 90.06 184 LYS A C 1
ATOM 1435 O O . LYS A 1 184 ? -21.648 3.070 12.922 1.00 90.06 184 LYS A O 1
ATOM 1440 N N . ARG A 1 185 ? -19.860 1.706 13.024 1.00 89.44 185 ARG A N 1
ATOM 1441 C CA . ARG A 1 185 ? -19.549 1.956 14.441 1.00 89.44 185 ARG A CA 1
ATOM 1442 C C . ARG A 1 185 ? -18.803 3.278 14.650 1.00 89.44 185 ARG A C 1
ATOM 1444 O O . ARG A 1 185 ? -19.170 4.037 15.534 1.00 89.44 185 ARG A O 1
ATOM 1451 N N . TYR A 1 186 ? -17.807 3.5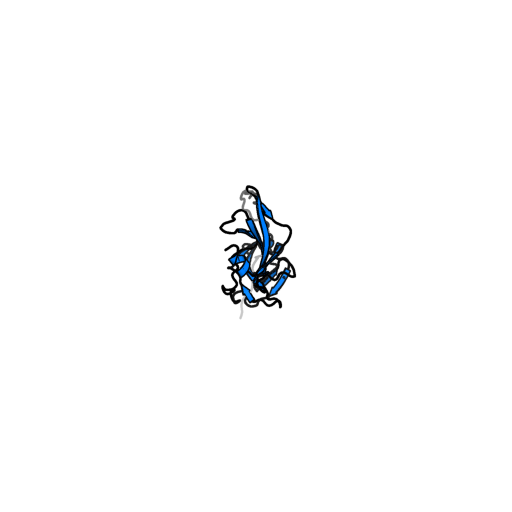73 13.815 1.00 87.81 186 TYR A N 1
ATOM 1452 C CA . TYR A 1 186 ? -16.915 4.737 13.961 1.00 87.81 186 TYR A CA 1
ATOM 1453 C C . TYR A 1 186 ? -17.159 5.833 12.892 1.00 87.81 186 TYR A C 1
ATOM 1455 O O . TYR A 1 186 ? -16.221 6.516 12.466 1.00 87.81 186 TYR A O 1
ATOM 1463 N N . GLY A 1 187 ? -18.392 5.943 12.374 1.00 79.31 187 GLY A N 1
ATOM 1464 C CA . GLY A 1 187 ? -18.730 6.668 11.134 1.00 79.31 187 GLY A CA 1
ATOM 1465 C C . GLY A 1 187 ? -19.494 7.978 11.260 1.00 79.31 187 GLY A C 1
ATOM 1466 O O . GLY A 1 187 ? -20.280 8.144 12.209 1.00 79.31 187 GLY A O 1
#

Solvent-accessible surface area (backbone atoms only — not comparable to full-atom values): 11612 Å² total; per-residue (Å²): 130,84,87,88,85,89,89,86,78,90,86,86,79,90,79,95,72,88,78,91,85,76,96,66,82,83,75,79,71,72,80,66,80,74,74,79,70,74,80,70,76,75,90,71,53,71,18,28,25,28,16,64,48,96,82,53,54,51,33,35,30,25,62,38,73,44,82,91,78,39,26,34,30,28,33,38,32,37,42,46,102,83,70,47,84,60,29,38,50,88,67,81,44,77,44,49,40,73,60,44,50,69,60,28,65,40,80,78,51,73,38,98,54,62,81,70,63,50,64,62,60,74,92,73,63,70,92,69,54,66,73,37,75,45,38,29,92,92,40,80,52,38,37,33,30,29,68,42,72,42,83,87,75,48,24,35,31,29,24,48,27,39,54,56,89,95,42,81,45,70,52,93,63,77,48,74,43,45,41,71,60,51,49,66,64,46,102